Protein AF-A0A953UBW6-F1 (afdb_monomer_lite)

Foldseek 3Di:
DDDPVVPPPPPPVVVVVVLVCVLVVVLVVLVVVLVVLVVVLVVLVVVLVLLVVLLVLLVLLLVLLVLLLVLLVVCLVPVDCVSVVVNVVSLVSNVVSLVVNCVSCVVPVVSNVLSVVVVVLSVVVVVLSVVLNVCVVVVNDDPVRVVVSNVVNVVSSVVVVVSSVVSSVVSVVVSVVSVVSSVVSVVVSVVSVVVSVVSVVVSVVVVVVCVVVVVVVVVVVVVVLVVCVVVPPDRPPPCPDPPPDDDDDDDDDDDDDDDDDDDDDDDDDDDDDDDDDDDDDDDDDDDDDDDDDDDDDDDDD

Secondary structure (DSSP, 8-state):
--SGGGGTTS-HHHHHHHHHHHHHHHHHHHHHHHHHHHHHHHHHHHHHHHHHHHHHHHHHHHHHHHHHHHHHHHHHHH--HHHHHHHHHHHHHHHHHHHHHHHHGGG-HHHHHHHHHHHHHHHHHHHHHHHHHHHHHTT---HHHHHHHHHHHHHHHHHHHHHHHHHHHHHHHHHHHHHHHHHHHHHHHHHHHHHHHHHHHHHHHHHHHHHHHHHHHHHHHHHHHHTTGGGT-----------------------------------------------------PPP-------------

Structure (mmCIF, N/CA/C/O backbone):
data_AF-A0A953UBW6-F1
#
_entry.id   AF-A0A953UBW6-F1
#
loop_
_atom_site.group_PDB
_atom_site.id
_atom_site.type_symbol
_atom_site.label_atom_id
_atom_site.label_alt_id
_atom_site.label_comp_id
_atom_site.label_asym_id
_atom_site.label_entity_id
_atom_site.label_seq_id
_atom_site.pdbx_PDB_ins_code
_atom_site.Cartn_x
_atom_site.Cartn_y
_atom_site.Cartn_z
_atom_site.occupancy
_atom_site.B_iso_or_equiv
_atom_site.auth_seq_id
_atom_site.auth_comp_id
_atom_site.auth_asym_id
_atom_site.auth_atom_id
_atom_site.pdbx_PDB_model_num
ATOM 1 N N . MET A 1 1 ? 43.686 9.815 -45.181 1.00 37.53 1 MET A N 1
ATOM 2 C CA . MET A 1 1 ? 42.462 9.233 -45.775 1.00 37.53 1 MET A CA 1
ATOM 3 C C . MET A 1 1 ? 42.828 7.967 -46.551 1.00 37.53 1 MET A C 1
ATOM 5 O O . MET A 1 1 ? 42.861 7.983 -47.767 1.00 37.53 1 MET A O 1
ATOM 9 N N . MET A 1 2 ? 43.166 6.882 -45.853 1.00 35.69 2 MET A N 1
ATOM 10 C CA . MET A 1 2 ? 43.494 5.568 -46.436 1.00 35.69 2 MET A CA 1
ATOM 11 C C . MET A 1 2 ? 42.932 4.508 -45.478 1.00 35.69 2 MET A C 1
ATOM 13 O O . MET A 1 2 ? 42.952 4.780 -44.279 1.00 35.69 2 MET A O 1
ATOM 17 N N . GLN A 1 3 ? 42.416 3.384 -46.008 1.00 43.16 3 GLN A N 1
ATOM 18 C CA . GLN A 1 3 ? 41.842 2.165 -45.361 1.00 43.16 3 GLN A CA 1
ATOM 19 C C . GLN A 1 3 ? 40.514 1.721 -46.024 1.00 43.16 3 GLN A C 1
ATOM 21 O O . GLN A 1 3 ? 40.186 0.538 -45.992 1.00 43.16 3 GLN A O 1
ATOM 26 N N . LEU A 1 4 ? 39.764 2.632 -46.660 1.00 48.56 4 LEU A N 1
ATOM 27 C CA . LEU A 1 4 ? 38.452 2.331 -47.269 1.00 48.56 4 LEU A CA 1
ATOM 28 C C . LEU A 1 4 ? 38.521 1.415 -48.507 1.00 48.56 4 LEU A C 1
ATOM 30 O O . LEU A 1 4 ? 37.610 0.624 -48.729 1.00 48.56 4 LEU A O 1
ATOM 34 N N . GLU A 1 5 ? 39.599 1.472 -49.291 1.00 51.25 5 GLU A N 1
ATOM 35 C CA . GLU A 1 5 ? 39.697 0.769 -50.584 1.00 51.25 5 GLU A CA 1
ATOM 36 C C . GLU A 1 5 ? 39.694 -0.766 -50.471 1.00 51.25 5 GLU A C 1
ATOM 38 O O . GLU A 1 5 ? 39.246 -1.448 -51.389 1.00 51.25 5 GLU A O 1
ATOM 43 N N . LYS A 1 6 ? 40.123 -1.330 -49.331 1.00 49.78 6 LYS A N 1
ATOM 44 C CA . LYS A 1 6 ? 40.206 -2.791 -49.125 1.00 49.78 6 LYS A CA 1
ATOM 45 C C . LYS A 1 6 ? 38.856 -3.508 -48.971 1.00 49.78 6 LYS A C 1
ATOM 47 O O . LYS A 1 6 ? 38.844 -4.723 -48.794 1.00 49.78 6 LYS A O 1
ATOM 52 N N . TRP A 1 7 ? 37.734 -2.793 -49.037 1.00 45.75 7 TRP A N 1
ATOM 53 C CA . TRP A 1 7 ? 36.391 -3.372 -48.905 1.00 45.75 7 TRP A CA 1
ATOM 54 C C . TRP A 1 7 ? 35.738 -3.767 -50.244 1.00 45.75 7 TRP A C 1
ATOM 56 O O . TRP A 1 7 ? 34.759 -4.508 -50.240 1.00 45.75 7 TRP A O 1
ATOM 66 N N . CYS A 1 8 ? 36.285 -3.332 -51.387 1.00 50.47 8 CYS A N 1
ATOM 67 C CA . CYS A 1 8 ? 35.632 -3.445 -52.702 1.00 50.47 8 CYS A CA 1
ATOM 68 C C . CYS A 1 8 ? 35.537 -4.859 -53.318 1.00 50.47 8 CYS A C 1
ATOM 70 O O . CYS A 1 8 ? 34.763 -5.029 -54.260 1.00 50.47 8 CYS A O 1
ATOM 72 N N . ASP A 1 9 ? 36.286 -5.848 -52.817 1.00 53.38 9 ASP A N 1
ATOM 73 C CA . ASP A 1 9 ? 36.385 -7.194 -53.421 1.00 53.38 9 ASP A CA 1
ATOM 74 C C . ASP A 1 9 ? 35.551 -8.280 -52.708 1.00 53.38 9 ASP A C 1
ATOM 76 O O . ASP A 1 9 ? 35.625 -9.465 -53.049 1.00 53.38 9 ASP A O 1
ATOM 80 N N . LEU A 1 10 ? 34.729 -7.916 -51.715 1.00 50.50 10 LEU A N 1
ATOM 81 C CA . LEU A 1 10 ? 33.796 -8.868 -51.103 1.00 50.50 10 LEU A CA 1
ATOM 82 C C . LEU A 1 10 ? 32.628 -9.186 -52.063 1.00 50.50 10 LEU A C 1
ATOM 84 O O . LEU A 1 10 ? 32.068 -8.285 -52.687 1.00 50.50 10 LEU A O 1
ATOM 88 N N . PRO A 1 11 ? 32.194 -10.456 -52.186 1.00 58.50 11 PRO A N 1
ATOM 89 C CA . PRO A 1 11 ? 31.109 -10.808 -53.097 1.00 58.50 11 PRO A CA 1
ATOM 90 C C . PRO A 1 11 ? 29.790 -10.163 -52.647 1.00 58.50 11 PRO A C 1
ATOM 92 O O . PRO A 1 11 ? 29.398 -10.328 -51.497 1.00 58.50 11 PRO A O 1
ATOM 95 N N . LEU A 1 12 ? 29.061 -9.524 -53.573 1.00 56.28 12 LEU A N 1
ATOM 96 C CA . LEU A 1 12 ? 27.852 -8.689 -53.366 1.00 56.28 12 LEU A CA 1
ATOM 97 C C . LEU A 1 12 ? 26.812 -9.157 -52.322 1.00 56.28 12 LEU A C 1
ATOM 99 O O . LEU A 1 12 ? 26.059 -8.340 -51.798 1.00 56.28 12 LEU A O 1
ATOM 103 N N . ARG A 1 13 ? 26.701 -10.463 -52.046 1.00 57.34 13 ARG A N 1
ATOM 104 C CA . ARG A 1 13 ? 25.799 -10.994 -51.005 1.00 57.34 13 ARG A CA 1
ATOM 105 C C . ARG A 1 13 ? 26.360 -10.812 -49.589 1.00 57.34 13 ARG A C 1
ATOM 107 O O . ARG A 1 13 ? 25.586 -10.584 -48.667 1.00 57.34 13 ARG A O 1
ATOM 114 N N . ALA A 1 14 ? 27.679 -10.894 -49.422 1.00 61.34 14 ALA A N 1
ATOM 115 C CA . ALA A 1 14 ? 28.366 -10.705 -48.149 1.00 61.34 14 ALA A CA 1
ATOM 116 C C . ALA A 1 14 ? 28.322 -9.242 -47.681 1.00 61.34 14 ALA A C 1
ATOM 118 O O . ALA A 1 14 ? 28.061 -9.022 -46.505 1.00 61.34 14 ALA A O 1
ATOM 119 N N . GLU A 1 15 ? 28.475 -8.259 -48.581 1.00 63.47 15 GLU A N 1
ATOM 120 C CA . GLU A 1 15 ? 28.251 -6.837 -48.257 1.00 63.47 15 GLU A CA 1
ATOM 121 C C . GLU A 1 15 ? 26.847 -6.610 -47.682 1.00 63.47 15 GLU A C 1
ATOM 123 O O . GLU A 1 15 ? 26.702 -6.131 -46.561 1.00 63.47 15 GLU A O 1
ATOM 128 N N . GLY A 1 16 ? 25.802 -7.004 -48.422 1.00 65.44 16 GLY A N 1
ATOM 129 C CA . GLY A 1 16 ? 24.415 -6.799 -47.993 1.00 65.44 16 GLY A CA 1
ATOM 130 C C . GLY A 1 16 ? 24.093 -7.470 -46.653 1.00 65.44 16 GLY A C 1
ATOM 131 O O . GLY A 1 16 ? 23.414 -6.877 -45.818 1.00 65.44 16 GLY A O 1
ATOM 132 N N . ILE A 1 17 ? 24.626 -8.674 -46.413 1.00 70.38 17 ILE A N 1
ATOM 133 C CA . ILE A 1 17 ? 24.484 -9.378 -45.129 1.00 70.38 17 ILE A CA 1
ATOM 134 C C . ILE A 1 17 ? 25.279 -8.678 -44.015 1.00 70.38 17 ILE A C 1
ATOM 136 O O . ILE A 1 17 ? 24.767 -8.562 -42.904 1.00 70.38 17 ILE A O 1
ATOM 140 N N . ALA A 1 18 ? 26.485 -8.172 -44.288 1.00 69.81 18 ALA A N 1
ATOM 141 C CA . ALA A 1 18 ? 27.284 -7.440 -43.307 1.00 69.81 18 ALA A CA 1
ATOM 142 C C . ALA A 1 18 ? 26.595 -6.135 -42.878 1.00 69.81 18 ALA A C 1
ATOM 144 O O . ALA A 1 18 ? 26.458 -5.890 -41.682 1.00 69.81 18 ALA A O 1
ATOM 145 N N . PHE A 1 19 ? 26.081 -5.339 -43.821 1.00 69.25 19 PHE A N 1
ATOM 146 C CA . PHE A 1 19 ? 25.332 -4.120 -43.497 1.00 69.25 19 PHE A CA 1
ATOM 147 C C . PHE A 1 19 ? 24.014 -4.422 -42.767 1.00 69.25 19 PHE A C 1
ATOM 149 O O . PHE A 1 19 ? 23.700 -3.755 -41.781 1.00 69.25 19 PHE A O 1
ATOM 156 N N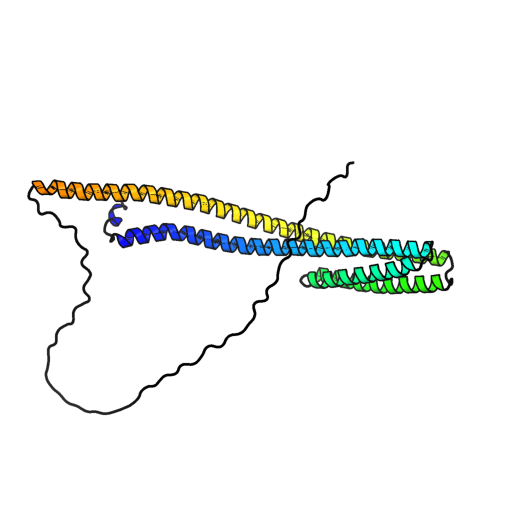 . ALA A 1 20 ? 23.284 -5.469 -43.172 1.00 69.62 20 ALA A N 1
ATOM 157 C CA . ALA A 1 20 ? 22.090 -5.917 -42.454 1.00 69.62 20 ALA A CA 1
ATOM 158 C C . ALA A 1 20 ? 22.411 -6.358 -41.014 1.00 69.62 20 ALA A C 1
ATOM 160 O O . ALA A 1 20 ? 21.682 -5.999 -40.092 1.00 69.62 20 ALA A O 1
ATOM 161 N N . ALA A 1 21 ? 23.521 -7.071 -40.791 1.00 73.19 21 ALA A N 1
ATOM 162 C CA . ALA A 1 21 ? 23.975 -7.455 -39.455 1.00 73.19 21 ALA A CA 1
ATOM 163 C C . ALA A 1 21 ? 24.395 -6.237 -38.612 1.00 73.19 21 ALA A C 1
ATOM 165 O O . ALA A 1 21 ? 23.999 -6.136 -37.453 1.00 73.19 21 ALA A O 1
ATOM 166 N N . ILE A 1 22 ? 25.131 -5.282 -39.194 1.00 76.56 22 ILE A N 1
ATOM 167 C CA . ILE A 1 22 ? 25.551 -4.036 -38.528 1.00 76.56 22 ILE A CA 1
ATOM 168 C C . ILE A 1 22 ? 24.342 -3.183 -38.111 1.00 76.56 22 ILE A C 1
ATOM 170 O O . ILE A 1 22 ? 24.380 -2.574 -37.046 1.00 76.56 22 ILE A O 1
ATOM 174 N N . ALA A 1 23 ? 23.258 -3.168 -38.893 1.00 72.81 23 ALA A N 1
ATOM 175 C CA . ALA A 1 23 ? 22.013 -2.487 -38.525 1.00 72.81 23 ALA A CA 1
ATOM 176 C C . ALA A 1 23 ? 21.166 -3.284 -37.509 1.00 72.81 23 ALA A C 1
ATOM 178 O O . ALA A 1 23 ? 20.586 -2.704 -36.589 1.00 72.81 23 ALA A O 1
ATOM 179 N N . ALA A 1 24 ? 21.103 -4.613 -37.640 1.00 76.12 24 ALA A N 1
ATOM 180 C CA . ALA A 1 24 ? 20.284 -5.472 -36.783 1.00 76.12 24 ALA A CA 1
ATOM 181 C C . ALA A 1 24 ? 20.867 -5.670 -35.372 1.00 76.12 24 ALA A C 1
ATOM 183 O O . ALA A 1 24 ? 20.106 -5.749 -34.410 1.00 76.12 24 ALA A O 1
ATOM 184 N N . LEU A 1 25 ? 22.196 -5.726 -35.223 1.00 78.94 25 LEU A N 1
ATOM 185 C CA . LEU A 1 25 ? 22.872 -5.910 -33.931 1.00 78.94 25 LEU A CA 1
ATOM 186 C C . LEU A 1 25 ? 22.515 -4.838 -32.878 1.00 78.94 25 LEU A C 1
ATOM 188 O O . LEU A 1 25 ? 22.049 -5.227 -31.804 1.00 78.94 25 LEU A O 1
ATOM 192 N N . PRO A 1 26 ? 22.671 -3.519 -33.125 1.00 77.00 26 PRO A N 1
ATOM 193 C CA . PRO A 1 26 ? 22.316 -2.496 -32.141 1.00 77.00 26 PRO A CA 1
ATOM 194 C C . PRO A 1 26 ? 20.810 -2.469 -31.863 1.00 77.00 26 PRO A C 1
ATOM 196 O O . PRO A 1 26 ? 20.414 -2.318 -30.709 1.00 77.00 26 PRO A O 1
ATOM 199 N N . LEU A 1 27 ? 19.967 -2.694 -32.879 1.00 79.06 27 LEU A N 1
ATOM 200 C CA . LEU A 1 27 ? 18.516 -2.765 -32.703 1.00 79.06 27 LEU A CA 1
ATOM 201 C C . LEU A 1 27 ? 18.121 -3.945 -31.798 1.00 79.06 27 LEU A C 1
ATOM 203 O O . LEU A 1 27 ? 17.373 -3.764 -30.840 1.00 79.06 27 LEU A O 1
ATOM 207 N N . SER A 1 28 ? 18.689 -5.131 -32.034 1.00 81.31 28 SER A N 1
ATOM 208 C CA . SER A 1 28 ? 18.487 -6.317 -31.193 1.00 81.31 28 SER A CA 1
ATOM 209 C C . SER A 1 28 ? 18.996 -6.107 -29.764 1.00 81.31 28 SER A C 1
ATOM 211 O O . SER A 1 28 ? 18.356 -6.562 -28.815 1.00 81.31 28 SER A O 1
ATOM 213 N N . LEU A 1 29 ? 20.123 -5.405 -29.591 1.00 83.38 29 LEU A N 1
ATOM 214 C CA . LEU A 1 29 ? 20.674 -5.076 -28.276 1.00 83.38 29 LEU A CA 1
ATOM 215 C C . LEU A 1 29 ? 19.743 -4.125 -27.504 1.00 83.38 29 LEU A C 1
ATOM 217 O O . LEU A 1 29 ? 19.456 -4.365 -26.330 1.00 83.38 29 LEU A O 1
ATOM 221 N N . LEU A 1 30 ? 19.217 -3.087 -28.167 1.00 81.31 30 LEU A N 1
ATOM 222 C CA . LEU A 1 30 ? 18.250 -2.157 -27.577 1.00 81.31 30 LEU A CA 1
ATOM 223 C C . LEU A 1 30 ? 16.915 -2.839 -27.253 1.00 81.31 30 LEU A C 1
ATOM 225 O O . LEU A 1 30 ? 16.367 -2.596 -26.180 1.00 81.31 30 LEU A O 1
ATOM 229 N N . CYS A 1 31 ? 16.410 -3.727 -28.116 1.00 80.19 31 CYS A N 1
ATOM 230 C CA . CYS A 1 31 ? 15.212 -4.519 -27.827 1.00 80.19 31 CYS A CA 1
ATOM 231 C C . CYS A 1 31 ? 15.411 -5.434 -26.606 1.00 80.19 31 CYS A C 1
ATOM 233 O O . CYS A 1 31 ? 14.549 -5.469 -25.727 1.00 80.19 31 CYS A O 1
ATOM 235 N N . GLY A 1 32 ? 16.557 -6.118 -26.501 1.00 82.00 32 GLY A N 1
ATOM 236 C CA . GLY A 1 32 ? 16.893 -6.951 -25.340 1.00 82.00 32 GLY A CA 1
ATOM 237 C C . GLY A 1 32 ? 17.004 -6.146 -24.040 1.00 82.00 32 GLY A C 1
ATOM 238 O O . GLY A 1 32 ? 16.406 -6.514 -23.026 1.00 82.00 32 GLY A O 1
ATOM 239 N N . ALA A 1 33 ? 17.700 -5.005 -24.077 1.00 80.50 33 ALA A N 1
ATOM 240 C CA . ALA A 1 33 ? 17.813 -4.096 -22.938 1.00 80.50 33 ALA A CA 1
ATOM 241 C C . ALA A 1 33 ? 16.448 -3.513 -22.524 1.00 80.50 33 ALA A C 1
ATOM 243 O O . ALA A 1 33 ? 16.104 -3.519 -21.341 1.00 80.50 33 ALA A O 1
ATOM 244 N N . GLY A 1 34 ? 15.638 -3.073 -23.492 1.00 79.00 34 GLY A N 1
ATOM 245 C CA . GLY A 1 34 ? 14.287 -2.560 -23.265 1.00 79.00 34 GLY A CA 1
ATOM 246 C C . GLY A 1 34 ? 13.360 -3.601 -22.635 1.00 79.00 34 GLY A C 1
ATOM 247 O O . GLY A 1 34 ? 12.665 -3.289 -21.671 1.00 79.00 34 GLY A O 1
ATOM 248 N N . TYR A 1 35 ? 13.405 -4.855 -23.097 1.00 82.81 35 TYR A N 1
ATOM 249 C CA . TYR A 1 35 ? 12.646 -5.966 -22.512 1.00 82.81 35 TYR A CA 1
ATOM 250 C C . TYR A 1 35 ? 13.077 -6.276 -21.066 1.00 82.81 35 TYR A C 1
ATOM 252 O O . TYR A 1 35 ? 12.237 -6.437 -20.173 1.00 82.81 35 TYR A O 1
ATOM 260 N N . PHE A 1 36 ? 14.387 -6.288 -20.793 1.00 80.88 36 PHE A N 1
ATOM 261 C CA . PHE A 1 36 ? 14.905 -6.478 -19.436 1.00 80.88 36 PHE A CA 1
ATOM 262 C C . PHE A 1 36 ? 14.501 -5.331 -18.495 1.00 80.88 36 PHE A C 1
ATOM 264 O O . PHE A 1 36 ? 14.109 -5.578 -17.356 1.00 80.88 36 PHE A O 1
ATOM 271 N N . ILE A 1 37 ? 14.518 -4.077 -18.957 1.00 78.31 37 ILE A N 1
ATOM 272 C CA . ILE A 1 37 ? 14.042 -2.939 -18.155 1.00 78.31 37 ILE A CA 1
ATOM 273 C C . ILE A 1 37 ? 12.518 -3.013 -17.961 1.00 78.31 37 ILE A C 1
ATOM 275 O O . ILE A 1 37 ? 12.044 -2.805 -16.846 1.00 78.31 37 ILE A O 1
ATOM 279 N N . ALA A 1 38 ? 11.745 -3.362 -18.994 1.00 77.62 38 ALA A N 1
ATOM 280 C CA . ALA A 1 38 ? 10.287 -3.467 -18.915 1.00 77.62 38 ALA A CA 1
ATOM 281 C C . ALA A 1 38 ? 9.832 -4.507 -17.875 1.00 77.62 38 ALA A C 1
ATOM 283 O O . ALA A 1 38 ? 9.005 -4.191 -17.020 1.00 77.62 38 ALA A O 1
ATOM 284 N N . THR A 1 39 ? 10.429 -5.704 -17.861 1.00 81.50 39 THR A N 1
ATOM 285 C CA . THR A 1 39 ? 10.128 -6.728 -16.837 1.00 81.50 39 THR A CA 1
ATOM 286 C C . THR A 1 39 ? 10.485 -6.256 -15.419 1.00 81.50 39 THR A C 1
ATOM 288 O O . THR A 1 39 ? 9.729 -6.502 -14.474 1.00 81.50 39 THR A O 1
ATOM 291 N N . ARG A 1 40 ? 11.580 -5.497 -15.252 1.00 78.75 40 ARG A N 1
ATOM 292 C CA . ARG A 1 40 ? 11.951 -4.864 -13.970 1.00 78.75 40 ARG A CA 1
ATOM 293 C C . ARG A 1 40 ? 10.963 -3.769 -13.544 1.00 78.75 40 ARG A C 1
ATOM 295 O O . ARG A 1 40 ? 10.676 -3.678 -12.351 1.00 78.75 40 ARG A O 1
ATOM 302 N N . VAL A 1 41 ? 10.419 -2.986 -14.483 1.00 80.12 41 VAL A N 1
ATOM 303 C CA . VAL A 1 41 ? 9.340 -2.008 -14.227 1.00 80.12 41 VAL A CA 1
ATOM 304 C C . VAL A 1 41 ? 8.067 -2.725 -13.775 1.00 80.12 41 VAL A C 1
ATOM 306 O O . VAL A 1 41 ? 7.557 -2.401 -12.708 1.00 80.12 41 VAL A O 1
ATOM 309 N N . SER A 1 42 ? 7.602 -3.754 -14.493 1.00 77.75 42 SER A N 1
ATOM 310 C CA . SER A 1 42 ? 6.399 -4.510 -14.106 1.00 77.75 42 SER A CA 1
ATOM 311 C C . SER A 1 42 ? 6.517 -5.136 -12.709 1.00 77.75 42 SER A C 1
ATOM 313 O O . SER A 1 42 ? 5.568 -5.085 -11.929 1.00 77.75 42 SER A O 1
ATOM 315 N N . ALA A 1 43 ? 7.694 -5.657 -12.347 1.00 80.31 43 ALA A N 1
ATOM 316 C CA . ALA A 1 43 ? 7.958 -6.168 -11.000 1.00 80.31 43 ALA A CA 1
ATOM 317 C C . ALA A 1 43 ? 8.022 -5.063 -9.921 1.00 80.31 43 ALA A C 1
ATOM 319 O O . ALA A 1 43 ? 7.754 -5.327 -8.748 1.00 80.31 43 ALA A O 1
ATOM 320 N N . ALA A 1 44 ? 8.385 -3.827 -10.278 1.00 77.31 44 ALA A N 1
ATOM 321 C CA . ALA A 1 44 ? 8.329 -2.682 -9.368 1.00 77.31 44 ALA A CA 1
ATOM 322 C C . ALA A 1 44 ? 6.885 -2.189 -9.170 1.00 77.31 44 ALA A C 1
ATOM 324 O O . ALA A 1 44 ? 6.458 -2.031 -8.026 1.00 77.31 44 ALA A O 1
ATOM 325 N N . ASP A 1 45 ? 6.118 -2.045 -10.253 1.00 78.44 45 ASP A N 1
ATOM 326 C CA . ASP A 1 45 ? 4.708 -1.642 -10.219 1.00 78.44 45 ASP A CA 1
ATOM 327 C C . ASP A 1 45 ? 3.843 -2.672 -9.462 1.00 78.44 45 ASP A C 1
ATOM 329 O O . ASP A 1 45 ? 2.974 -2.294 -8.678 1.00 78.44 45 ASP A O 1
ATOM 333 N N . ALA A 1 46 ? 4.132 -3.975 -9.588 1.00 83.25 46 ALA A N 1
ATOM 334 C CA . ALA A 1 46 ? 3.485 -5.022 -8.791 1.00 83.25 46 ALA A CA 1
ATOM 335 C C . ALA A 1 46 ? 3.697 -4.834 -7.273 1.00 83.25 46 ALA A C 1
ATOM 337 O O . ALA A 1 46 ? 2.740 -4.911 -6.503 1.00 83.25 46 ALA A O 1
ATOM 338 N N . ARG A 1 47 ? 4.924 -4.510 -6.836 1.00 78.69 47 ARG A N 1
ATOM 339 C CA . ARG A 1 47 ? 5.233 -4.228 -5.418 1.00 78.69 47 ARG A CA 1
ATOM 340 C C . ARG A 1 47 ? 4.618 -2.920 -4.914 1.00 78.69 47 ARG A C 1
ATOM 342 O O . ARG A 1 47 ? 4.288 -2.825 -3.736 1.00 78.69 47 ARG A O 1
ATOM 349 N N . VAL A 1 48 ? 4.446 -1.926 -5.786 1.00 82.31 48 VAL A N 1
ATOM 350 C CA . VAL A 1 48 ? 3.708 -0.688 -5.477 1.00 82.31 48 VAL A CA 1
ATOM 351 C C . VAL A 1 48 ? 2.215 -0.982 -5.291 1.00 82.31 48 VAL A C 1
ATOM 353 O O . VAL A 1 48 ? 1.627 -0.545 -4.305 1.00 82.31 48 VAL A O 1
ATOM 356 N N . ASN A 1 49 ? 1.613 -1.781 -6.175 1.00 84.38 49 ASN A N 1
ATOM 357 C CA . ASN A 1 49 ? 0.218 -2.210 -6.044 1.00 84.38 49 ASN A CA 1
ATOM 358 C C . ASN A 1 49 ? -0.013 -3.041 -4.772 1.00 84.38 49 ASN A C 1
ATOM 360 O O . ASN A 1 49 ? -1.030 -2.853 -4.109 1.00 84.38 49 ASN A O 1
ATOM 364 N N . HIS A 1 50 ? 0.942 -3.896 -4.390 1.00 85.62 50 HIS A N 1
ATOM 365 C CA . HIS A 1 50 ? 0.890 -4.631 -3.125 1.00 85.62 50 HIS A CA 1
ATOM 366 C C . HIS A 1 50 ? 0.873 -3.691 -1.906 1.00 85.62 50 HIS A C 1
ATOM 368 O O . HIS A 1 50 ? -0.006 -3.812 -1.057 1.00 85.62 50 HIS A O 1
ATOM 374 N N . SER A 1 51 ? 1.762 -2.687 -1.856 1.00 84.62 51 SER A N 1
ATOM 375 C CA . SER A 1 51 ? 1.737 -1.652 -0.805 1.00 84.62 51 SER A CA 1
ATOM 376 C C . SER A 1 51 ? 0.387 -0.935 -0.704 1.00 84.62 51 SER A C 1
ATOM 378 O O . SER A 1 51 ? -0.091 -0.676 0.398 1.00 84.62 51 SER A O 1
ATOM 380 N N . PHE A 1 52 ? -0.253 -0.624 -1.837 1.00 85.69 52 PHE A N 1
ATOM 381 C CA . PHE A 1 52 ? -1.585 -0.011 -1.836 1.00 85.69 52 PHE A CA 1
ATOM 382 C C . PHE A 1 52 ? -2.683 -0.957 -1.329 1.00 85.69 52 PHE A C 1
ATOM 384 O O . PHE A 1 52 ? -3.594 -0.493 -0.648 1.00 85.69 52 PHE A O 1
ATOM 391 N N . GLN A 1 53 ? -2.598 -2.264 -1.602 1.00 86.56 53 GLN A N 1
ATOM 392 C CA . GLN A 1 53 ? -3.533 -3.255 -1.053 1.00 86.56 53 GLN A CA 1
ATOM 393 C C . GLN A 1 53 ? -3.374 -3.401 0.466 1.00 86.56 53 GLN A C 1
ATOM 395 O O . GLN A 1 53 ? -4.375 -3.366 1.179 1.00 86.56 53 GLN A O 1
ATOM 400 N N . VAL A 1 54 ? -2.134 -3.472 0.970 1.00 86.38 54 VAL A N 1
ATOM 401 C CA . VAL A 1 54 ? -1.849 -3.473 2.416 1.00 86.38 54 VAL A CA 1
ATOM 402 C C . VAL A 1 54 ? -2.428 -2.216 3.069 1.00 86.38 54 VAL A C 1
ATOM 404 O O . VAL A 1 54 ? -3.259 -2.331 3.965 1.00 86.38 54 VAL A O 1
ATOM 407 N N . LEU A 1 55 ? -2.087 -1.019 2.575 1.00 86.06 55 LEU A N 1
ATOM 408 C CA . LEU A 1 55 ? -2.614 0.243 3.113 1.00 86.06 55 LEU A CA 1
ATOM 409 C C . LEU A 1 55 ? -4.153 0.304 3.086 1.00 86.06 55 LEU A C 1
ATOM 411 O O . LEU A 1 55 ? -4.754 0.780 4.047 1.00 86.06 55 LEU A O 1
ATOM 415 N N . GLN A 1 56 ? -4.800 -0.222 2.038 1.00 89.19 56 GLN A N 1
ATOM 416 C CA . GLN A 1 56 ? -6.262 -0.274 1.963 1.00 89.19 56 GLN A CA 1
ATOM 417 C C . GLN A 1 56 ? -6.874 -1.188 3.037 1.00 89.19 56 GLN A C 1
ATOM 419 O O . GLN A 1 56 ? -7.871 -0.810 3.651 1.00 89.19 56 GLN A O 1
ATOM 424 N N . GLU A 1 57 ? -6.324 -2.382 3.272 1.00 87.94 57 GLU A N 1
ATOM 425 C CA . GLU A 1 57 ? -6.840 -3.274 4.321 1.00 87.94 57 GLU A CA 1
ATOM 426 C C . GLU A 1 57 ? -6.519 -2.734 5.733 1.00 87.94 57 GLU A C 1
ATOM 428 O O . GLU A 1 57 ? -7.339 -2.898 6.636 1.00 87.94 57 GLU A O 1
ATOM 433 N N . VAL A 1 58 ? -5.405 -2.009 5.933 1.00 86.62 58 VAL A N 1
ATOM 434 C CA . VAL A 1 58 ? -5.114 -1.313 7.209 1.00 86.62 58 VAL A CA 1
ATOM 435 C C . VAL A 1 58 ? -6.133 -0.200 7.479 1.00 86.62 58 VAL A C 1
ATOM 437 O O . VAL A 1 58 ? -6.669 -0.121 8.582 1.00 86.62 58 VAL A O 1
ATOM 440 N N . GLN A 1 59 ? -6.494 0.600 6.471 1.00 88.19 59 GLN A N 1
ATOM 441 C CA . GLN A 1 59 ? -7.545 1.621 6.607 1.00 88.19 59 GLN A CA 1
ATOM 442 C C . GLN A 1 59 ? -8.940 1.005 6.876 1.00 88.19 59 GLN A C 1
ATOM 444 O O . GLN A 1 59 ? -9.803 1.634 7.494 1.00 88.19 59 GLN A O 1
ATOM 449 N N . ARG A 1 60 ? -9.173 -0.254 6.469 1.00 87.81 60 ARG A N 1
ATOM 450 C CA . ARG A 1 60 ? -10.380 -1.018 6.847 1.00 87.81 60 ARG A CA 1
ATOM 451 C C . ARG A 1 60 ? -10.357 -1.535 8.288 1.00 87.81 60 ARG A C 1
ATOM 453 O O . ARG A 1 60 ? -11.434 -1.721 8.849 1.00 87.81 60 ARG A O 1
ATOM 460 N N . LEU A 1 61 ? -9.187 -1.763 8.894 1.00 87.38 61 LEU A N 1
ATOM 461 C CA . LEU A 1 61 ? -9.104 -2.024 10.338 1.00 87.38 61 LEU A CA 1
ATOM 462 C C . LEU A 1 61 ? -9.486 -0.770 11.126 1.00 87.38 61 LEU A C 1
ATOM 464 O O . LEU A 1 61 ? -10.368 -0.843 11.972 1.00 87.38 61 LEU A O 1
ATOM 468 N N . GLU A 1 62 ? -8.879 0.369 10.787 1.00 89.00 62 GLU A N 1
ATOM 469 C CA . GLU A 1 62 ? -9.101 1.677 11.423 1.00 89.00 62 GLU A CA 1
ATOM 470 C C . GLU A 1 62 ? -10.589 2.070 11.426 1.00 89.00 62 GLU A C 1
ATOM 472 O O . GLU A 1 62 ? -11.196 2.312 12.471 1.00 89.00 62 GLU A O 1
ATOM 477 N N . THR A 1 63 ? -11.214 2.042 10.246 1.00 89.31 63 THR A N 1
ATOM 478 C CA . THR A 1 63 ? -12.641 2.361 10.090 1.00 89.31 63 THR A CA 1
ATOM 479 C C . THR A 1 63 ? -13.551 1.334 10.764 1.00 89.31 63 THR A C 1
ATOM 481 O O . THR A 1 63 ? -14.540 1.720 11.385 1.00 89.31 63 THR A O 1
ATOM 484 N N . GLY A 1 64 ? -13.213 0.040 10.713 1.00 86.50 64 GLY A N 1
ATOM 485 C CA . GLY A 1 64 ? -13.953 -1.008 11.422 1.00 86.50 64 GLY A CA 1
ATOM 486 C C . GLY A 1 64 ? -13.888 -0.866 12.947 1.00 86.50 64 GLY A C 1
ATOM 487 O O . GLY A 1 64 ? -14.876 -1.121 13.632 1.00 86.50 64 GLY A O 1
ATOM 488 N N . GLU A 1 65 ? -12.754 -0.414 13.481 1.00 87.94 65 GLU A N 1
ATOM 489 C CA . GLU A 1 65 ? -12.552 -0.208 14.914 1.00 87.94 65 GLU A CA 1
ATOM 490 C C . GLU A 1 65 ? -13.284 1.033 15.441 1.00 87.94 65 GLU A C 1
ATOM 492 O O . GLU A 1 65 ? -13.971 0.956 16.463 1.00 87.94 65 GLU A O 1
ATOM 497 N N . SER A 1 66 ? -13.193 2.154 14.717 1.00 88.88 66 SER A N 1
ATOM 498 C CA . SER A 1 66 ? -13.955 3.375 15.009 1.00 88.88 66 SER A CA 1
ATOM 499 C C . SER A 1 66 ? -15.463 3.088 15.027 1.00 88.88 66 SER A C 1
ATOM 501 O O . SER A 1 66 ? -16.167 3.454 15.971 1.00 88.88 66 SER A O 1
ATOM 503 N N . HIS A 1 67 ? -15.947 2.327 14.041 1.00 88.81 67 HIS A N 1
ATOM 504 C CA . HIS A 1 67 ? -17.344 1.908 13.955 1.00 88.81 67 HIS A CA 1
ATO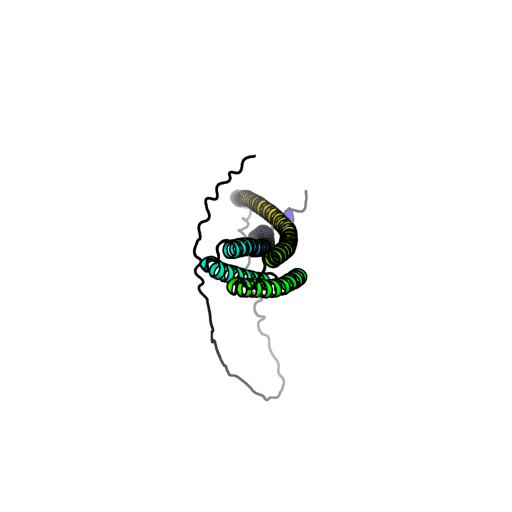M 505 C C . HIS A 1 67 ? -17.756 0.988 15.121 1.00 88.81 67 HIS A C 1
ATOM 507 O O . HIS A 1 67 ? -18.839 1.161 15.677 1.00 88.81 67 HIS A O 1
ATOM 513 N N . ALA A 1 68 ? -16.888 0.062 15.549 1.00 88.56 68 ALA A N 1
ATOM 514 C CA . ALA A 1 68 ? -17.130 -0.784 16.721 1.00 88.56 68 ALA A CA 1
ATOM 515 C C . ALA A 1 68 ? -17.227 0.030 18.028 1.00 88.56 68 ALA A C 1
ATOM 517 O O . ALA A 1 68 ? -18.134 -0.199 18.828 1.00 88.56 68 ALA A O 1
ATOM 518 N N . SER A 1 69 ? -16.350 1.020 18.235 1.00 88.12 69 SER A N 1
ATOM 519 C CA . SER A 1 69 ? -16.427 1.927 19.394 1.00 88.12 69 SER A CA 1
ATOM 520 C C . SER A 1 69 ? -17.744 2.719 19.405 1.00 88.12 69 SER A C 1
ATOM 522 O O . SER A 1 69 ? -18.462 2.713 20.407 1.00 88.12 69 SER A O 1
ATOM 524 N N . ALA A 1 70 ? -18.133 3.303 18.265 1.00 90.62 70 ALA A N 1
ATOM 525 C CA . ALA A 1 70 ? -19.400 4.023 18.133 1.00 90.62 70 ALA A CA 1
ATOM 526 C C . ALA A 1 70 ? -20.626 3.131 18.424 1.00 90.62 70 ALA A C 1
ATOM 528 O O . ALA A 1 70 ? -21.557 3.559 19.107 1.00 90.62 70 ALA A O 1
ATOM 529 N N . GLN A 1 71 ? -20.617 1.876 17.961 1.00 91.56 71 GLN A N 1
ATOM 530 C CA . GLN A 1 71 ? -21.684 0.904 18.227 1.00 91.56 71 GLN A CA 1
ATOM 531 C C . GLN A 1 71 ? -21.750 0.479 19.699 1.00 91.56 71 GLN A C 1
ATOM 533 O O . GLN A 1 71 ? -22.848 0.343 20.237 1.00 91.56 71 GLN A O 1
ATOM 538 N N . LEU A 1 72 ? -20.604 0.307 20.367 1.00 90.00 72 LEU A N 1
ATOM 539 C CA . LEU A 1 72 ? -20.555 0.025 21.803 1.00 90.00 72 LEU A CA 1
ATOM 540 C C . LEU A 1 72 ? -21.160 1.181 22.611 1.00 90.00 72 LEU A C 1
ATOM 542 O O . LEU A 1 72 ? -22.006 0.948 23.472 1.00 90.00 72 LEU A O 1
ATOM 546 N N . HIS A 1 73 ? -20.794 2.426 22.296 1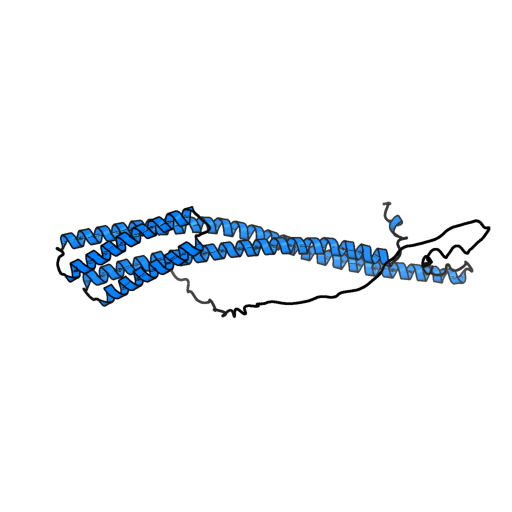.00 90.44 73 HIS A N 1
ATOM 547 C CA . HIS A 1 73 ? -21.369 3.601 22.957 1.00 90.44 73 HIS A CA 1
ATOM 548 C C . HIS A 1 73 ? -22.875 3.730 22.675 1.00 90.44 73 HIS A C 1
ATOM 550 O O . HIS A 1 73 ? -23.651 3.958 23.602 1.00 90.44 73 HIS A O 1
ATOM 556 N N . ALA A 1 74 ? -23.322 3.494 21.437 1.00 91.56 74 ALA A N 1
ATOM 557 C CA . ALA A 1 74 ? -24.745 3.490 21.092 1.00 91.56 74 ALA A CA 1
ATOM 558 C C . ALA A 1 74 ? -25.537 2.398 21.839 1.00 91.56 74 ALA A C 1
ATOM 560 O O . ALA A 1 74 ? -26.629 2.672 22.339 1.00 91.56 74 ALA A O 1
ATOM 561 N N . PHE A 1 75 ? -24.986 1.187 21.986 1.00 91.56 75 PHE A N 1
ATOM 562 C CA . PHE A 1 75 ? -25.595 0.122 22.790 1.00 91.56 75 PHE A CA 1
ATOM 563 C C . PHE A 1 75 ? -25.706 0.512 24.272 1.00 91.56 75 PHE A C 1
ATOM 565 O O . PHE A 1 75 ? -26.774 0.368 24.863 1.00 91.56 75 PHE A O 1
ATOM 572 N N . LEU A 1 76 ? -24.636 1.049 24.864 1.00 88.81 76 LEU A N 1
ATOM 573 C CA . LEU A 1 76 ? -24.614 1.429 26.281 1.00 88.81 76 LEU A CA 1
ATOM 574 C C . LEU A 1 76 ? -25.518 2.636 26.594 1.00 88.81 76 LEU A C 1
ATOM 576 O O . LEU A 1 76 ? -26.064 2.712 27.691 1.00 88.81 76 LEU A O 1
ATOM 580 N N . LEU A 1 77 ? -25.732 3.545 25.637 1.00 90.56 77 LEU A N 1
ATOM 581 C CA . LEU A 1 77 ? -26.648 4.683 25.789 1.00 90.56 77 LEU A CA 1
ATOM 582 C C . LEU A 1 77 ? -28.124 4.319 25.559 1.00 90.56 77 LEU A C 1
ATOM 584 O O . LEU A 1 77 ? -28.996 4.882 26.215 1.00 90.56 77 LEU A O 1
ATOM 588 N N . THR A 1 78 ? -28.425 3.411 24.623 1.00 90.69 78 THR A N 1
ATOM 589 C CA . THR A 1 78 ? -29.813 3.148 24.177 1.00 90.69 78 THR A CA 1
ATOM 590 C C . THR A 1 78 ? -30.396 1.811 24.633 1.00 90.69 78 THR A C 1
ATOM 592 O O . THR A 1 78 ? -31.603 1.613 24.514 1.00 90.69 78 THR A O 1
ATOM 595 N N . ARG A 1 79 ? -29.555 0.871 25.090 1.00 89.06 79 ARG A N 1
ATOM 596 C CA . ARG A 1 79 ? -29.879 -0.550 25.332 1.00 89.06 79 ARG A CA 1
ATOM 597 C C . ARG A 1 79 ? -30.452 -1.315 24.121 1.00 89.06 79 ARG A C 1
ATOM 599 O O . ARG A 1 79 ? -30.883 -2.454 24.280 1.00 89.06 79 ARG A O 1
ATOM 606 N N . GLN A 1 80 ? -30.448 -0.747 22.909 1.00 91.56 80 GLN A N 1
ATOM 607 C CA . GLN A 1 80 ? -31.033 -1.401 21.731 1.00 91.56 80 GLN A CA 1
ATOM 608 C C . GLN A 1 80 ? -30.124 -2.510 21.185 1.00 91.56 80 GLN A C 1
ATOM 610 O O . GLN A 1 80 ? -28.998 -2.256 20.751 1.00 91.56 80 GLN A O 1
ATOM 615 N N . GLU A 1 81 ? -30.646 -3.738 21.135 1.00 91.06 81 GLU A N 1
ATOM 616 C CA . GLU A 1 81 ? -29.910 -4.936 20.703 1.00 91.06 81 GLU A CA 1
ATOM 617 C C . GLU A 1 81 ? -29.375 -4.842 19.261 1.00 91.06 81 GLU A C 1
ATOM 619 O O . GLU A 1 81 ? -28.302 -5.367 18.970 1.00 91.06 81 GLU A O 1
ATOM 624 N N . ASN A 1 82 ? -30.023 -4.051 18.398 1.00 92.56 82 ASN A N 1
ATOM 625 C CA . ASN A 1 82 ? -29.548 -3.731 17.046 1.00 92.56 82 ASN A CA 1
ATOM 626 C C . ASN A 1 82 ? -28.080 -3.252 17.028 1.00 92.56 82 ASN A C 1
ATOM 628 O O . ASN A 1 82 ? -27.318 -3.612 16.127 1.00 92.56 82 ASN A O 1
ATOM 632 N N . PHE A 1 83 ? -27.650 -2.465 18.023 1.00 91.00 83 PHE A N 1
ATOM 633 C CA . PHE A 1 83 ? -26.255 -2.022 18.134 1.00 91.00 83 PHE A CA 1
ATOM 634 C C . PHE A 1 83 ? -25.328 -3.144 18.619 1.00 91.00 83 PHE A C 1
ATOM 636 O O . PHE A 1 83 ? -24.190 -3.223 18.163 1.00 91.00 83 PHE A O 1
ATOM 643 N N . ALA A 1 84 ? -25.814 -4.050 19.472 1.00 89.25 84 ALA A N 1
ATOM 644 C CA . ALA A 1 84 ? -25.070 -5.222 19.930 1.00 89.25 84 ALA A CA 1
ATOM 645 C C . ALA A 1 84 ? -24.831 -6.247 18.807 1.00 89.25 84 ALA A C 1
ATOM 647 O O . ALA A 1 84 ? -23.762 -6.859 18.758 1.00 89.25 84 ALA A O 1
ATOM 648 N N . ASP A 1 85 ? -25.805 -6.458 17.918 1.00 91.62 85 ASP A N 1
ATOM 649 C CA . ASP A 1 85 ? -25.640 -7.279 16.708 1.00 91.62 85 ASP A CA 1
ATOM 650 C C . ASP A 1 85 ? -24.670 -6.606 15.730 1.00 91.62 85 ASP A C 1
ATOM 652 O O . ASP A 1 85 ? -23.712 -7.219 15.252 1.00 91.62 85 ASP A O 1
ATOM 656 N N . SER A 1 86 ? -24.849 -5.304 15.499 1.00 91.00 86 SER A N 1
ATOM 657 C CA . SER A 1 86 ? -23.988 -4.533 14.597 1.00 91.00 86 SER A CA 1
ATOM 658 C C . SER A 1 86 ? -22.529 -4.462 15.087 1.00 91.00 86 SER A C 1
ATOM 660 O O . SER A 1 86 ? -21.612 -4.463 14.262 1.00 91.00 86 SER A O 1
ATOM 662 N N . LEU A 1 87 ? -22.306 -4.470 16.409 1.00 90.06 87 LEU A N 1
ATOM 663 C CA . LEU A 1 87 ? -20.995 -4.579 17.064 1.00 90.06 87 LEU A CA 1
ATOM 664 C C . LEU A 1 87 ? -20.357 -5.967 16.878 1.00 90.06 87 LEU A C 1
ATOM 666 O O . LEU A 1 87 ? -19.174 -6.074 16.558 1.00 90.06 87 LEU A O 1
ATOM 670 N N . ARG A 1 88 ? -21.138 -7.049 17.000 1.00 89.81 88 ARG A N 1
ATOM 671 C CA . ARG A 1 88 ? -20.667 -8.406 16.660 1.00 89.81 88 ARG A CA 1
ATOM 672 C C . ARG A 1 88 ? -20.236 -8.494 15.191 1.00 89.81 88 ARG A C 1
ATOM 674 O O . ARG A 1 88 ? -19.203 -9.095 14.893 1.00 89.81 88 ARG A O 1
ATOM 681 N N . HIS A 1 89 ? -20.966 -7.843 14.284 1.00 91.50 89 HIS A N 1
ATOM 682 C CA . HIS A 1 89 ? -20.595 -7.773 12.869 1.00 91.50 89 HIS A CA 1
ATOM 683 C C . HIS A 1 89 ? -19.320 -6.956 12.601 1.00 91.50 89 HIS A C 1
ATOM 685 O O . HIS A 1 89 ? -18.497 -7.399 11.798 1.00 91.50 89 HIS A O 1
ATOM 691 N N . SER A 1 90 ? -19.106 -5.809 13.258 1.00 88.19 90 SER A N 1
ATOM 692 C CA . SER A 1 90 ? -17.881 -5.010 13.064 1.00 88.19 90 SER A CA 1
ATOM 693 C C . SER A 1 90 ? -16.636 -5.708 13.621 1.00 88.19 90 SER A C 1
ATOM 695 O O . SER A 1 90 ? -15.610 -5.741 12.941 1.00 88.19 90 SER A O 1
ATOM 697 N N . ILE A 1 91 ? -16.744 -6.380 14.774 1.00 89.25 91 ILE A N 1
ATOM 698 C CA . ILE A 1 91 ? -15.690 -7.251 15.324 1.00 89.25 91 ILE A CA 1
ATOM 699 C C . ILE A 1 91 ? -15.334 -8.374 14.331 1.00 89.25 91 ILE A C 1
ATOM 701 O O . ILE A 1 91 ? -14.161 -8.562 14.001 1.00 89.25 91 ILE A O 1
ATOM 705 N N . ALA A 1 92 ? -16.331 -9.086 13.791 1.00 89.69 92 ALA A N 1
ATOM 706 C CA . ALA A 1 92 ? -16.103 -10.158 12.818 1.00 89.69 92 ALA A CA 1
ATOM 707 C C . ALA A 1 92 ? -15.507 -9.652 11.485 1.00 89.69 92 ALA A C 1
ATOM 709 O O . ALA A 1 92 ? -14.683 -10.335 10.866 1.00 89.69 92 ALA A O 1
ATOM 710 N N . ALA A 1 93 ? -15.887 -8.446 11.047 1.00 88.69 93 ALA A N 1
ATOM 711 C CA . ALA A 1 93 ? -15.332 -7.797 9.862 1.00 88.69 93 ALA A CA 1
ATOM 712 C C . ALA A 1 93 ? -13.864 -7.379 10.064 1.00 88.69 93 ALA A C 1
ATOM 714 O O . ALA A 1 93 ? -13.032 -7.651 9.195 1.00 88.69 93 ALA A O 1
ATOM 715 N N . TRP A 1 94 ? -13.523 -6.802 11.222 1.00 86.50 94 TRP A N 1
ATOM 716 C CA . TRP A 1 94 ? -12.143 -6.485 11.608 1.00 86.50 94 TRP A CA 1
ATOM 717 C C . TRP A 1 94 ? -11.267 -7.745 11.571 1.00 86.50 94 TRP A C 1
ATOM 719 O O . TRP A 1 94 ? -10.202 -7.753 10.953 1.00 86.50 94 TRP A O 1
ATOM 729 N N . ASP A 1 95 ? -11.761 -8.860 12.116 1.00 88.31 95 ASP A N 1
ATOM 730 C CA . ASP A 1 95 ? -11.012 -10.120 12.165 1.00 88.31 95 ASP A CA 1
ATOM 731 C C . ASP A 1 95 ? -10.920 -10.836 10.798 1.00 88.31 95 ASP A C 1
ATOM 733 O O . ASP A 1 95 ? -10.055 -11.688 10.576 1.00 88.31 95 ASP A O 1
ATOM 737 N N . SER A 1 96 ? -11.779 -10.477 9.837 1.00 88.56 96 SER A N 1
ATOM 738 C CA . SER A 1 96 ? -11.624 -10.830 8.416 1.00 88.56 96 SER A CA 1
ATOM 739 C C . SER A 1 96 ? -10.506 -10.011 7.758 1.00 88.56 96 SER A C 1
ATOM 741 O O . SER A 1 96 ? -9.595 -10.580 7.153 1.00 88.56 96 SER A O 1
ATOM 743 N N . SER A 1 97 ? -10.514 -8.686 7.935 1.00 85.62 97 SER A N 1
ATOM 744 C CA . SER A 1 97 ? -9.484 -7.779 7.406 1.00 85.62 97 SER A CA 1
ATOM 745 C C . SER A 1 97 ? -8.093 -8.076 7.981 1.00 85.62 97 SER A C 1
ATOM 747 O O . SER A 1 97 ? -7.121 -8.128 7.229 1.00 85.62 97 SER A O 1
ATOM 749 N N . ARG A 1 98 ? -7.983 -8.396 9.280 1.00 87.44 98 ARG A N 1
ATOM 750 C CA . ARG A 1 98 ? -6.716 -8.809 9.913 1.00 87.44 98 ARG A CA 1
ATOM 751 C C . ARG A 1 98 ? -6.157 -10.096 9.304 1.00 87.44 98 ARG A C 1
ATOM 753 O O . ARG A 1 98 ? -4.955 -10.188 9.066 1.00 87.44 98 ARG A O 1
ATOM 760 N N . ARG A 1 99 ? -7.009 -11.090 9.019 1.00 87.44 99 ARG A N 1
ATOM 761 C CA . ARG A 1 99 ? -6.582 -12.337 8.355 1.00 87.44 99 ARG A CA 1
ATOM 762 C C . ARG A 1 99 ? -6.087 -12.091 6.931 1.00 87.44 99 ARG A C 1
ATOM 764 O O . ARG A 1 99 ? -5.099 -12.701 6.541 1.00 87.44 99 ARG A O 1
ATOM 771 N N . LYS A 1 100 ? -6.700 -11.166 6.183 1.00 86.62 100 LYS A N 1
ATOM 772 C CA . LYS A 1 100 ? -6.169 -10.729 4.877 1.00 86.62 100 LYS A CA 1
ATOM 773 C C . LYS A 1 100 ? -4.809 -10.053 5.029 1.00 86.62 100 LYS A C 1
ATOM 775 O O . LYS A 1 100 ? -3.885 -10.411 4.314 1.00 86.62 100 LYS A O 1
ATOM 780 N N . LEU A 1 101 ? -4.661 -9.139 5.989 1.00 85.38 101 LEU A N 1
ATOM 781 C CA . LEU A 1 101 ? -3.383 -8.471 6.250 1.00 85.38 101 LEU A CA 1
ATOM 782 C C . LEU A 1 101 ? -2.266 -9.448 6.618 1.00 85.38 101 LEU A C 1
ATOM 784 O O . LEU A 1 101 ? -1.171 -9.297 6.099 1.00 85.38 101 LEU A O 1
ATOM 788 N N . LEU A 1 102 ? -2.538 -10.484 7.416 1.00 85.00 102 LEU A N 1
ATOM 789 C CA . LEU A 1 102 ? -1.560 -11.546 7.690 1.00 85.00 102 LEU A CA 1
ATOM 790 C C . LEU A 1 102 ? -1.156 -12.334 6.431 1.00 85.00 102 LEU A C 1
ATOM 792 O O . LEU A 1 102 ? -0.004 -12.739 6.323 1.00 85.00 102 LEU A O 1
ATOM 796 N N . LEU A 1 103 ? -2.067 -12.523 5.469 1.00 85.69 103 LEU A N 1
ATOM 797 C CA . LEU A 1 103 ? -1.761 -13.178 4.190 1.00 85.69 103 LEU A CA 1
ATOM 798 C C . LEU A 1 103 ? -0.967 -12.277 3.226 1.00 85.69 103 LEU A C 1
ATOM 800 O O . LEU A 1 103 ? -0.178 -12.799 2.447 1.00 85.69 103 LEU A O 1
ATOM 804 N N . LEU A 1 104 ? -1.143 -10.949 3.276 1.00 82.44 104 LEU A N 1
ATOM 805 C CA . LEU A 1 104 ? -0.337 -10.001 2.488 1.00 82.44 104 LEU A CA 1
ATOM 806 C C . LEU A 1 104 ? 1.016 -9.677 3.155 1.00 82.44 104 LEU A C 1
ATOM 808 O O . LEU A 1 104 ? 2.008 -9.464 2.469 1.00 82.44 104 LEU A O 1
ATOM 812 N N . ALA A 1 105 ? 1.085 -9.636 4.486 1.00 79.75 105 ALA A N 1
ATOM 813 C CA . ALA A 1 105 ? 2.286 -9.254 5.234 1.00 79.75 105 ALA A CA 1
ATOM 814 C C . ALA A 1 105 ? 3.273 -10.414 5.483 1.00 79.75 105 ALA A C 1
ATOM 816 O O . ALA A 1 105 ? 4.274 -10.214 6.166 1.00 79.75 105 ALA A O 1
ATOM 817 N N . GLY A 1 106 ? 3.017 -11.614 4.945 1.00 74.69 106 GLY A N 1
ATOM 818 C CA . GLY A 1 106 ? 3.831 -12.815 5.195 1.00 74.69 106 GLY A CA 1
ATOM 819 C C . GLY A 1 106 ? 5.311 -12.699 4.793 1.00 74.69 106 GLY A C 1
ATOM 820 O O . GLY A 1 106 ? 6.145 -13.390 5.373 1.00 74.69 106 GLY A O 1
ATOM 821 N N . ASP A 1 107 ? 5.642 -11.796 3.864 1.00 76.19 107 ASP A N 1
ATOM 822 C CA . ASP A 1 107 ? 7.018 -11.497 3.433 1.00 76.19 107 ASP A CA 1
ATOM 823 C C . ASP A 1 107 ? 7.832 -10.680 4.466 1.00 76.19 107 ASP A C 1
ATOM 825 O O . ASP A 1 107 ? 9.052 -10.561 4.330 1.00 76.19 107 ASP A O 1
ATOM 829 N N . ASP A 1 108 ? 7.186 -10.074 5.471 1.00 77.00 108 ASP A N 1
ATOM 830 C CA . ASP A 1 108 ? 7.803 -9.126 6.407 1.00 77.00 108 ASP A CA 1
ATOM 831 C C . ASP A 1 108 ? 7.636 -9.600 7.870 1.00 77.00 108 ASP A C 1
ATOM 833 O O . ASP A 1 108 ? 6.556 -9.462 8.461 1.00 77.00 108 ASP A O 1
ATOM 837 N N . PRO A 1 109 ? 8.694 -10.151 8.503 1.00 78.56 109 PRO A N 1
ATOM 838 C CA . PRO A 1 109 ? 8.596 -10.704 9.851 1.00 78.56 109 PRO A CA 1
ATOM 839 C C . PRO A 1 109 ? 8.332 -9.635 10.920 1.00 78.56 109 PRO A C 1
ATOM 841 O O . PRO A 1 109 ? 7.752 -9.961 11.957 1.00 78.56 109 PRO A O 1
ATOM 844 N N . ALA A 1 110 ? 8.699 -8.369 10.678 1.00 74.81 110 ALA A N 1
ATOM 845 C CA . ALA A 1 110 ? 8.402 -7.280 11.601 1.00 74.81 110 ALA A CA 1
ATOM 846 C C . ALA A 1 110 ? 6.907 -6.937 11.549 1.00 74.81 110 ALA A C 1
ATOM 848 O O . ALA A 1 110 ? 6.248 -6.933 12.588 1.00 74.81 110 ALA A O 1
ATOM 849 N N . GLN A 1 111 ? 6.339 -6.760 10.347 1.00 76.69 111 GLN A N 1
ATOM 850 C CA . GLN A 1 111 ? 4.890 -6.554 10.192 1.00 76.69 111 GLN A CA 1
ATOM 851 C C . GLN A 1 111 ? 4.082 -7.736 10.739 1.00 76.69 111 GLN A C 1
ATOM 853 O O . GLN A 1 111 ? 3.046 -7.528 11.371 1.00 76.69 111 GLN A O 1
ATOM 858 N N . MET A 1 112 ? 4.562 -8.970 10.567 1.00 82.31 112 MET A N 1
ATOM 859 C CA . MET A 1 112 ? 3.907 -10.146 11.135 1.00 82.31 112 MET A CA 1
ATOM 860 C C . MET A 1 112 ? 3.967 -10.165 12.673 1.00 82.31 112 MET A C 1
ATOM 862 O O . MET A 1 112 ? 2.932 -10.390 13.300 1.00 82.31 112 MET A O 1
ATOM 866 N N . GLN A 1 113 ? 5.115 -9.874 13.304 1.00 82.50 113 GLN A N 1
ATOM 867 C CA . GLN A 1 113 ? 5.214 -9.761 14.770 1.00 82.50 113 GLN A CA 1
ATOM 868 C C . GLN A 1 113 ? 4.266 -8.684 15.318 1.00 82.50 113 GLN A C 1
ATOM 870 O O . GLN A 1 113 ? 3.553 -8.924 16.294 1.00 82.50 113 GLN A O 1
ATOM 875 N N . THR A 1 114 ? 4.214 -7.529 14.653 1.00 79.75 114 THR A N 1
ATOM 876 C CA . THR A 1 114 ? 3.253 -6.456 14.917 1.00 79.75 114 THR A CA 1
ATOM 877 C C . THR A 1 114 ? 1.817 -7.004 14.832 1.00 79.75 114 THR A C 1
ATOM 879 O O . THR A 1 114 ? 1.108 -7.010 15.838 1.00 79.75 114 THR A O 1
ATOM 882 N N . LEU A 1 115 ? 1.384 -7.584 13.707 1.00 83.31 115 LEU A N 1
ATOM 883 C CA . LEU A 1 115 ? 0.021 -8.128 13.538 1.00 83.31 115 LEU A CA 1
ATOM 884 C C . LEU A 1 115 ? -0.374 -9.207 14.570 1.00 83.31 115 LEU A C 1
ATOM 886 O O . LEU A 1 115 ? -1.556 -9.310 14.912 1.00 83.31 115 LEU A O 1
ATOM 890 N N . TRP A 1 116 ? 0.579 -9.976 15.109 1.00 84.38 116 TRP A N 1
ATOM 891 C CA . TRP A 1 116 ? 0.326 -10.910 16.216 1.00 84.38 116 TRP A CA 1
ATOM 892 C C . TRP A 1 116 ? 0.031 -10.210 17.552 1.00 84.38 116 TRP A C 1
ATOM 894 O O . TRP A 1 116 ? -0.843 -10.670 18.287 1.00 84.38 116 TRP A O 1
ATOM 904 N N . GLN A 1 117 ? 0.682 -9.084 17.857 1.00 84.00 117 GLN A N 1
ATOM 905 C CA . GLN A 1 117 ? 0.421 -8.318 19.085 1.00 84.00 117 GLN A CA 1
ATOM 906 C C . GLN A 1 117 ? -1.004 -7.737 19.098 1.00 84.00 117 GLN A C 1
ATOM 908 O O . GLN A 1 117 ? -1.730 -7.917 20.077 1.00 84.00 117 GLN A O 1
ATOM 913 N N . ALA A 1 118 ? -1.460 -7.142 17.989 1.00 81.06 118 ALA A N 1
ATOM 914 C CA . ALA A 1 118 ? -2.847 -6.676 17.869 1.00 81.06 118 ALA A CA 1
ATOM 915 C C . ALA A 1 118 ? -3.876 -7.819 17.877 1.00 81.06 118 ALA A C 1
ATOM 917 O O . ALA A 1 118 ? -4.983 -7.642 18.384 1.00 81.06 118 ALA A O 1
ATOM 918 N N . ALA A 1 119 ? -3.525 -9.007 17.371 1.00 83.75 119 ALA A N 1
ATOM 919 C CA . ALA A 1 119 ? -4.384 -10.187 17.484 1.00 83.75 119 ALA A CA 1
ATOM 920 C C . ALA A 1 119 ? -4.569 -10.645 18.945 1.00 83.75 119 ALA A C 1
ATOM 922 O O . ALA A 1 119 ? -5.644 -11.128 19.296 1.00 83.75 119 ALA A O 1
ATOM 923 N N . GLY A 1 120 ? -3.546 -10.481 19.793 1.00 84.62 120 GLY A N 1
ATOM 924 C CA . GLY A 1 120 ? -3.652 -10.694 21.239 1.00 84.62 120 GLY A CA 1
ATOM 925 C C . GLY A 1 120 ? -4.537 -9.643 21.913 1.00 84.62 120 GLY A C 1
ATOM 926 O O . GLY A 1 120 ? -5.488 -9.997 22.606 1.00 84.62 120 GLY A O 1
ATOM 927 N N . MET A 1 121 ? -4.277 -8.359 21.642 1.00 84.00 121 MET A N 1
ATOM 928 C CA . MET A 1 121 ? -5.039 -7.238 22.206 1.00 84.00 121 MET A CA 1
ATOM 929 C C . MET A 1 121 ? -6.535 -7.320 21.861 1.00 84.00 121 MET A C 1
ATOM 931 O O . MET A 1 121 ? -7.372 -7.271 22.756 1.00 84.00 121 MET A O 1
ATOM 935 N N . GLN A 1 122 ? -6.894 -7.553 20.592 1.00 84.06 122 GLN A N 1
ATOM 936 C CA . GLN A 1 122 ? -8.304 -7.648 20.196 1.00 84.06 122 GLN A CA 1
ATOM 937 C C . GLN A 1 122 ? -9.036 -8.828 20.864 1.00 84.06 122 GLN A C 1
ATOM 939 O O . GLN A 1 122 ? -10.229 -8.711 21.125 1.00 84.06 122 GLN A O 1
ATOM 944 N N . ARG A 1 123 ? -8.368 -9.950 21.177 1.00 86.31 123 ARG A N 1
ATOM 945 C CA . ARG A 1 123 ? -9.012 -11.049 21.926 1.00 86.31 123 ARG A CA 1
ATOM 946 C C . ARG A 1 123 ? -9.407 -10.599 23.331 1.00 86.31 123 ARG A C 1
ATOM 948 O O . ARG A 1 123 ? -10.584 -10.694 23.671 1.00 86.31 123 ARG A O 1
ATOM 955 N N . SER A 1 124 ? -8.467 -9.999 24.067 1.00 86.12 124 SER A N 1
ATOM 956 C CA . SER A 1 124 ? -8.741 -9.405 25.385 1.00 86.12 124 SER A CA 1
ATOM 957 C C . SER A 1 124 ? -9.877 -8.381 25.309 1.00 86.12 124 SER A C 1
ATOM 959 O O . SER A 1 124 ? -10.797 -8.424 26.119 1.00 86.12 124 SER A O 1
ATOM 961 N N . ARG A 1 125 ? -9.871 -7.518 24.286 1.00 84.19 125 ARG A N 1
ATOM 962 C CA . ARG A 1 125 ? -10.920 -6.522 24.038 1.00 84.19 125 ARG A CA 1
ATOM 963 C C . ARG A 1 125 ? -12.296 -7.133 23.791 1.00 84.19 125 ARG A C 1
ATOM 965 O O . ARG A 1 125 ? -13.286 -6.655 24.336 1.00 84.19 125 ARG A O 1
ATOM 972 N N . VAL A 1 126 ? -12.391 -8.185 22.977 1.00 87.12 126 VAL A N 1
ATOM 973 C CA . VAL A 1 126 ? -13.662 -8.873 22.688 1.00 87.12 126 VAL A CA 1
ATOM 974 C C . VAL A 1 126 ? -14.196 -9.581 23.937 1.00 87.12 126 VAL A C 1
ATOM 976 O O . VAL A 1 126 ? -15.394 -9.507 24.218 1.00 87.12 126 VAL A O 1
ATOM 979 N N . GLU A 1 127 ? -13.318 -10.192 24.731 1.00 88.31 127 GLU A N 1
ATOM 980 C CA . GLU A 1 127 ? -13.659 -10.775 26.033 1.00 88.31 127 GLU A CA 1
ATOM 981 C C . GLU A 1 127 ? -14.166 -9.690 27.005 1.00 88.31 127 GLU A C 1
ATOM 983 O O . GLU A 1 127 ? -15.281 -9.807 27.521 1.00 88.31 127 GLU A O 1
ATOM 988 N N . HIS A 1 128 ? -13.441 -8.574 27.156 1.00 86.94 128 HIS A N 1
ATOM 989 C CA . HIS A 1 128 ? -13.863 -7.415 27.953 1.00 86.94 128 HIS A CA 1
ATOM 990 C C . HIS A 1 128 ? -15.233 -6.876 27.516 1.00 86.94 128 HIS A C 1
ATOM 992 O O . HIS A 1 128 ? -16.144 -6.795 28.343 1.00 86.94 128 HIS A O 1
ATOM 998 N N . ILE A 1 129 ? -15.413 -6.573 26.225 1.00 87.00 129 ILE A N 1
ATOM 999 C CA . ILE A 1 129 ? -16.661 -6.043 25.656 1.00 87.00 129 ILE A CA 1
ATOM 1000 C C . ILE A 1 129 ? -17.827 -7.011 25.888 1.00 87.00 129 ILE A C 1
ATOM 1002 O O . ILE A 1 129 ? -18.884 -6.589 26.358 1.00 87.00 129 ILE A O 1
ATOM 1006 N N . SER A 1 130 ? -17.647 -8.310 25.628 1.00 87.81 130 SER A N 1
ATOM 1007 C CA . SER A 1 130 ? -18.708 -9.303 25.847 1.00 87.81 130 SER A CA 1
ATOM 1008 C C . SER A 1 130 ? -19.103 -9.413 27.326 1.00 87.81 130 SER A C 1
ATOM 1010 O O . SER A 1 130 ? -20.295 -9.459 27.640 1.00 87.81 130 SER A O 1
ATOM 1012 N N . SER A 1 131 ? -18.130 -9.351 28.246 1.00 88.25 131 SER A N 1
ATOM 1013 C CA . SER A 1 131 ? -18.389 -9.360 29.690 1.00 88.25 131 SER A CA 1
ATOM 1014 C C . SER A 1 131 ? -19.111 -8.090 30.166 1.00 88.25 131 SER A C 1
ATOM 1016 O O . SER A 1 131 ? -20.027 -8.174 30.987 1.00 88.25 131 SER A O 1
ATOM 1018 N N . LEU A 1 132 ? -18.761 -6.926 29.605 1.00 87.44 132 LEU A N 1
ATOM 1019 C CA . LEU A 1 132 ? -19.403 -5.642 29.883 1.00 87.44 132 LEU A CA 1
ATOM 1020 C C . LEU A 1 132 ? -20.864 -5.657 29.422 1.00 87.44 132 LEU A C 1
ATOM 1022 O O . LEU A 1 132 ? -21.756 -5.312 30.194 1.00 87.44 132 LEU A O 1
ATOM 1026 N N . MET A 1 133 ? -21.122 -6.127 28.198 1.00 87.62 133 MET A N 1
ATOM 1027 C CA . MET A 1 133 ? -22.475 -6.255 27.648 1.00 87.62 133 MET A CA 1
ATOM 1028 C C . MET A 1 133 ? -23.336 -7.237 28.453 1.00 87.62 133 MET A C 1
ATOM 1030 O O . MET A 1 133 ? -24.498 -6.938 28.727 1.00 87.62 133 MET A O 1
ATOM 1034 N N . ALA A 1 134 ? -22.781 -8.380 28.872 1.00 88.62 134 ALA A N 1
ATOM 1035 C CA . ALA A 1 134 ? -23.495 -9.360 29.691 1.00 88.62 134 ALA A CA 1
ATOM 1036 C C . ALA A 1 134 ? -23.909 -8.781 31.056 1.00 88.62 134 ALA A C 1
ATOM 1038 O O . ALA A 1 134 ? -25.076 -8.870 31.437 1.00 88.62 134 ALA A O 1
ATOM 1039 N N . ARG A 1 135 ? -22.980 -8.121 31.761 1.00 87.44 135 ARG A N 1
ATOM 1040 C CA . ARG A 1 135 ? -23.254 -7.462 33.050 1.00 87.44 135 ARG A CA 1
ATOM 1041 C C . ARG A 1 135 ? -24.225 -6.282 32.919 1.00 87.44 135 ARG A C 1
ATOM 1043 O O . ARG A 1 135 ? -25.076 -6.095 33.781 1.00 87.44 135 ARG A O 1
ATOM 1050 N N . PHE A 1 136 ? -24.137 -5.511 31.833 1.00 86.25 136 PHE A N 1
ATOM 1051 C CA . PHE A 1 136 ? -25.046 -4.392 31.568 1.00 86.25 136 PHE A CA 1
ATOM 1052 C C . PHE A 1 136 ? -26.481 -4.864 31.279 1.00 86.25 136 PHE A C 1
ATOM 1054 O O . PHE A 1 136 ? -27.430 -4.251 31.763 1.00 86.25 136 PHE A O 1
ATOM 1061 N N . ARG A 1 137 ? -26.653 -5.992 30.571 1.00 87.12 137 ARG A N 1
ATOM 1062 C CA . ARG A 1 137 ? -27.963 -6.653 30.386 1.00 87.12 137 ARG A CA 1
ATOM 1063 C C . ARG A 1 137 ? -28.541 -7.226 31.679 1.00 87.12 137 ARG A C 1
ATOM 1065 O O . ARG A 1 137 ? -29.752 -7.214 31.843 1.00 87.12 137 ARG A O 1
ATOM 1072 N N . ALA A 1 138 ? -27.691 -7.711 32.583 1.00 88.12 138 ALA A N 1
ATOM 1073 C CA . ALA A 1 138 ? -28.092 -8.189 33.907 1.00 88.12 138 ALA A CA 1
ATOM 1074 C C . ALA A 1 138 ? -28.367 -7.050 34.915 1.00 88.12 138 ALA A C 1
ATOM 1076 O O . ALA A 1 138 ? -28.562 -7.325 36.096 1.00 88.12 138 ALA A O 1
ATOM 1077 N N . GLU A 1 139 ? -28.297 -5.785 34.476 1.00 84.12 139 GLU A N 1
ATOM 1078 C CA . GLU A 1 139 ? -28.341 -4.565 35.303 1.00 84.12 139 GLU A CA 1
ATOM 1079 C C . GLU A 1 139 ? -27.333 -4.551 36.474 1.00 84.12 139 GLU A C 1
ATOM 1081 O O . GLU A 1 139 ? -27.409 -3.725 37.381 1.00 84.12 139 GLU A O 1
ATOM 1086 N N . SER A 1 140 ? -26.323 -5.426 36.435 1.00 77.62 140 SER A N 1
ATOM 1087 C CA . SER A 1 140 ? -25.421 -5.720 37.552 1.00 77.62 140 S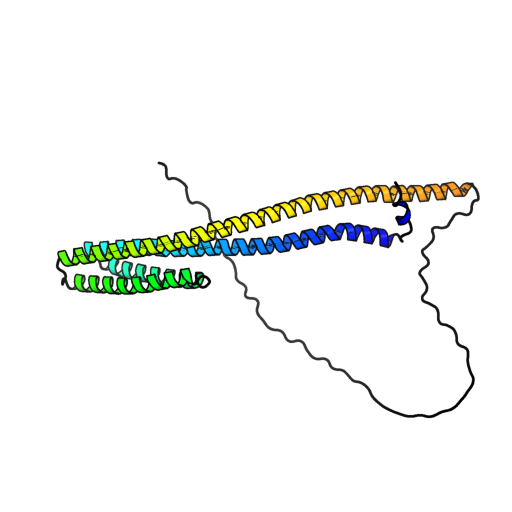ER A CA 1
ATOM 1088 C C . SER A 1 140 ? -24.189 -4.803 37.593 1.00 77.62 140 SER A C 1
ATOM 1090 O O . SER A 1 140 ? -23.124 -5.213 38.060 1.00 77.62 140 SER A O 1
ATOM 1092 N N . ILE A 1 141 ? -24.292 -3.596 37.031 1.00 78.31 141 ILE A N 1
ATOM 1093 C CA . ILE A 1 141 ? -23.213 -2.605 36.946 1.00 78.31 141 ILE A CA 1
ATOM 1094 C C . ILE A 1 141 ? -23.689 -1.291 37.551 1.00 78.31 141 ILE A C 1
ATOM 1096 O O . ILE A 1 141 ? -24.641 -0.673 37.078 1.00 78.31 141 ILE A O 1
ATOM 1100 N N . ALA A 1 142 ? -22.970 -0.834 38.573 1.00 81.38 142 ALA A N 1
ATOM 1101 C CA . ALA A 1 142 ? -23.137 0.510 39.105 1.00 81.38 142 ALA A CA 1
ATOM 1102 C C . ALA A 1 142 ? -22.519 1.544 38.146 1.00 81.38 142 ALA A C 1
ATOM 1104 O O . ALA A 1 142 ? -21.452 1.311 37.577 1.00 81.38 142 ALA A O 1
ATOM 1105 N N . THR A 1 143 ? -23.127 2.726 38.029 1.00 81.19 143 THR A N 1
ATOM 1106 C CA . THR A 1 143 ? -22.659 3.841 37.182 1.00 81.19 143 THR A CA 1
ATOM 1107 C C . THR A 1 143 ? -21.142 4.125 37.230 1.00 81.19 143 THR A C 1
ATOM 1109 O O . THR A 1 143 ? -20.552 4.251 36.156 1.00 81.19 143 THR A O 1
ATOM 1112 N N . PRO A 1 144 ? -20.451 4.171 38.395 1.00 83.50 144 PRO A N 1
ATOM 1113 C CA . PRO A 1 144 ? -18.994 4.367 38.420 1.00 83.50 144 PRO A CA 1
ATOM 1114 C C . PRO A 1 144 ? -18.193 3.213 37.786 1.00 83.50 144 PRO A C 1
ATOM 1116 O O . PRO A 1 144 ? -17.130 3.453 37.218 1.00 83.50 144 PRO A O 1
ATOM 1119 N N . GLN A 1 145 ? -18.698 1.975 37.827 1.00 83.50 145 GLN A N 1
ATOM 1120 C CA . GLN A 1 145 ? -18.073 0.826 37.153 1.00 83.50 145 GLN A CA 1
ATOM 1121 C C . GLN A 1 145 ? -18.279 0.878 35.631 1.00 83.50 145 GLN A C 1
ATOM 1123 O O . GLN A 1 145 ? -17.420 0.424 34.879 1.00 83.50 145 GLN A O 1
ATOM 1128 N N . LEU A 1 146 ? -19.392 1.458 35.164 1.00 83.44 146 LEU A N 1
ATOM 1129 C CA . LEU A 1 146 ? -19.606 1.716 33.738 1.00 83.44 146 LEU A CA 1
ATOM 1130 C C . LEU A 1 146 ? -18.639 2.791 33.219 1.00 83.44 146 LEU A C 1
ATOM 1132 O O . LEU A 1 146 ? -18.066 2.631 32.144 1.00 83.44 146 LEU A O 1
ATOM 1136 N N . GLN A 1 147 ? -18.416 3.858 33.993 1.00 85.75 147 GLN A N 1
ATOM 1137 C CA . GLN A 1 147 ? -17.468 4.917 33.637 1.00 85.75 147 GLN A CA 1
ATOM 1138 C C . GLN A 1 147 ? -16.022 4.407 33.563 1.00 85.75 147 GLN A C 1
ATOM 1140 O O . GLN A 1 147 ? -15.333 4.699 32.588 1.00 85.75 147 GLN A O 1
ATOM 1145 N N . SER A 1 148 ? -15.562 3.606 34.532 1.00 87.19 148 SER A N 1
ATOM 1146 C CA . SER A 1 148 ? -14.207 3.036 34.473 1.00 87.19 148 SER A CA 1
ATOM 1147 C C . SER A 1 148 ? -14.038 2.026 33.330 1.00 87.19 148 SER A C 1
ATOM 1149 O O . SER A 1 148 ? -12.993 2.022 32.681 1.00 87.19 148 SER A O 1
ATOM 1151 N N . ALA A 1 149 ? -15.070 1.235 33.013 1.00 83.75 149 ALA A N 1
ATOM 1152 C CA . ALA A 1 149 ? -15.059 0.341 31.855 1.00 83.75 149 ALA A CA 1
ATOM 1153 C C . ALA A 1 149 ? -15.005 1.098 30.512 1.00 83.75 149 ALA A C 1
ATOM 1155 O O . ALA A 1 149 ? -14.284 0.680 29.607 1.00 83.75 149 ALA A O 1
ATOM 1156 N N . LEU A 1 150 ? -15.717 2.225 30.386 1.00 84.88 150 LEU A N 1
ATOM 1157 C CA . LEU A 1 150 ? -15.652 3.096 29.205 1.00 84.88 150 LEU A CA 1
ATOM 1158 C C . LEU A 1 150 ? -14.265 3.735 29.036 1.00 84.88 150 LEU A C 1
ATOM 1160 O O . LEU A 1 150 ? -13.723 3.724 27.934 1.00 84.88 150 LEU A O 1
ATOM 1164 N N . LEU A 1 151 ? -13.660 4.234 30.121 1.00 88.19 151 LEU A N 1
ATOM 1165 C CA . LEU A 1 151 ? -12.304 4.797 30.085 1.00 88.19 151 LEU A CA 1
ATOM 1166 C C . LEU A 1 151 ? -11.255 3.748 29.681 1.00 88.19 151 LEU A C 1
ATOM 1168 O O . LEU A 1 151 ? -10.390 4.039 28.860 1.00 88.19 151 LEU A O 1
ATOM 1172 N N . ALA A 1 152 ? -11.362 2.517 30.192 1.00 86.88 152 ALA A N 1
ATOM 1173 C CA . ALA A 1 152 ? -10.480 1.418 29.798 1.00 86.88 152 ALA A CA 1
ATOM 1174 C C . ALA A 1 152 ? -10.651 1.026 28.315 1.00 86.88 152 ALA A C 1
ATOM 1176 O O . ALA A 1 152 ? -9.662 0.784 27.624 1.00 86.88 152 ALA A O 1
ATOM 1177 N N . ALA A 1 153 ? -11.888 1.008 27.805 1.00 83.88 153 ALA A N 1
ATOM 1178 C CA . ALA A 1 153 ? -12.169 0.714 26.399 1.00 83.88 153 ALA A CA 1
ATOM 1179 C C . ALA A 1 153 ? -11.640 1.802 25.442 1.00 83.88 153 ALA A C 1
ATOM 1181 O O . ALA A 1 153 ? -11.205 1.479 24.335 1.00 83.88 153 ALA A O 1
ATOM 1182 N N . GLU A 1 154 ? -11.646 3.070 25.866 1.00 86.81 154 GLU A N 1
ATOM 1183 C CA . GLU A 1 154 ? -11.071 4.189 25.110 1.00 86.81 154 GLU A CA 1
ATOM 1184 C C . GLU A 1 154 ? -9.533 4.188 25.158 1.00 86.81 154 GLU A C 1
ATOM 1186 O O . GLU A 1 154 ? -8.890 4.436 24.139 1.00 86.81 154 GLU A O 1
ATOM 1191 N N . GLU A 1 155 ? -8.915 3.820 26.288 1.00 88.94 155 GLU A N 1
ATOM 1192 C CA . GLU A 1 155 ? -7.459 3.623 26.342 1.00 88.94 155 GLU A CA 1
ATOM 1193 C C . GLU A 1 155 ? -7.014 2.472 25.419 1.00 88.94 155 GLU A C 1
ATOM 1195 O O . GLU A 1 155 ? -6.029 2.591 24.688 1.00 88.94 155 GLU A O 1
ATOM 1200 N N . GLU A 1 156 ? -7.763 1.366 25.394 1.00 85.69 156 GLU A N 1
ATOM 1201 C CA . GLU A 1 156 ? -7.500 0.240 24.493 1.00 85.69 156 GLU A CA 1
ATOM 1202 C C . GLU A 1 156 ? -7.678 0.628 23.013 1.00 85.69 156 GLU A C 1
ATOM 1204 O O . GLU A 1 156 ? -6.872 0.221 22.172 1.00 85.69 156 GLU A O 1
ATOM 1209 N N . ARG A 1 157 ? -8.661 1.490 22.704 1.00 85.56 157 ARG A N 1
ATOM 1210 C CA . ARG A 1 157 ? -8.849 2.096 21.374 1.00 85.56 157 ARG A CA 1
ATOM 1211 C C . ARG A 1 157 ? -7.641 2.947 20.966 1.00 85.56 157 ARG A C 1
ATOM 1213 O O . ARG A 1 157 ? -7.099 2.761 19.883 1.00 85.56 157 ARG A O 1
ATOM 1220 N N . LEU A 1 158 ? -7.162 3.837 21.839 1.00 88.75 158 LEU A N 1
ATOM 1221 C CA . LEU A 1 158 ? -5.990 4.684 21.567 1.00 88.75 158 LEU A CA 1
ATOM 1222 C C . LEU A 1 158 ? -4.704 3.861 21.371 1.00 88.75 158 LEU A C 1
ATOM 1224 O O . LEU A 1 158 ? -3.878 4.184 20.513 1.00 88.75 158 LEU A O 1
ATOM 1228 N N . ARG A 1 159 ? -4.541 2.757 22.114 1.00 87.00 159 ARG A N 1
ATOM 1229 C CA . ARG A 1 159 ? -3.432 1.810 21.911 1.00 87.00 159 ARG A CA 1
ATOM 1230 C C . ARG A 1 159 ? -3.510 1.148 20.528 1.00 87.00 159 ARG A C 1
ATOM 1232 O O . ARG A 1 159 ? -2.498 1.126 19.825 1.00 87.00 159 ARG A O 1
ATOM 1239 N N . MET A 1 160 ? -4.684 0.672 20.105 1.00 84.75 160 MET A N 1
ATOM 1240 C CA . MET A 1 160 ? -4.878 0.065 18.779 1.00 84.75 160 MET A CA 1
ATOM 1241 C C . MET A 1 160 ? -4.741 1.088 17.634 1.00 84.75 160 MET A C 1
ATOM 1243 O O . MET A 1 160 ? -4.099 0.795 16.625 1.00 84.75 160 MET A O 1
ATOM 1247 N N . GLU A 1 161 ? -5.222 2.321 17.811 1.00 87.50 161 GLU A N 1
ATOM 1248 C CA . GLU A 1 161 ? -5.022 3.430 16.867 1.00 87.50 161 GLU A CA 1
ATOM 1249 C C . GLU A 1 161 ? -3.524 3.730 16.673 1.00 87.50 161 GLU A C 1
ATOM 1251 O O . GLU A 1 161 ? -3.045 3.808 15.539 1.00 87.50 161 GLU A O 1
ATOM 1256 N N . SER A 1 162 ? -2.746 3.794 17.764 1.00 87.31 162 SER A N 1
ATOM 1257 C CA . SER A 1 162 ? -1.288 3.997 17.697 1.00 87.31 162 SER A CA 1
ATOM 1258 C C . SER A 1 162 ? -0.566 2.872 16.938 1.00 87.31 162 SER A C 1
ATOM 1260 O O . SER A 1 162 ? 0.362 3.118 16.163 1.00 87.31 162 SER A O 1
ATOM 1262 N N . PHE A 1 163 ? -1.042 1.636 17.103 1.00 85.25 163 PHE A N 1
ATOM 1263 C CA . PHE A 1 163 ? -0.542 0.444 16.429 1.00 85.25 163 PHE A CA 1
ATOM 1264 C C . PHE A 1 163 ? -0.854 0.461 14.922 1.00 85.25 163 PHE A C 1
ATOM 1266 O O . PHE A 1 163 ? 0.025 0.210 14.092 1.00 85.25 163 PHE A O 1
ATOM 1273 N N . ILE A 1 164 ? -2.091 0.809 14.555 1.00 86.50 164 ILE A N 1
ATOM 1274 C CA . ILE A 1 164 ? -2.527 0.966 13.162 1.00 86.50 164 ILE A CA 1
ATOM 1275 C C . ILE A 1 164 ? -1.718 2.083 12.491 1.00 86.50 164 ILE A C 1
ATOM 1277 O O . ILE A 1 164 ? -1.177 1.879 11.401 1.00 86.50 164 ILE A O 1
ATOM 1281 N N . GLY A 1 165 ? -1.540 3.222 13.167 1.00 86.25 165 GLY A N 1
ATOM 1282 C CA . GLY A 1 165 ? -0.707 4.332 12.703 1.00 86.25 165 GLY A CA 1
ATOM 1283 C C . GLY A 1 165 ? 0.757 3.937 12.473 1.00 86.25 165 GLY A C 1
ATOM 1284 O O . GLY A 1 165 ? 1.342 4.313 11.455 1.00 86.25 165 GLY A O 1
ATOM 1285 N N . ALA A 1 166 ? 1.344 3.118 13.352 1.00 86.62 166 ALA A N 1
ATOM 1286 C CA . ALA A 1 166 ? 2.699 2.592 13.169 1.00 86.62 166 ALA A CA 1
ATOM 1287 C C . ALA A 1 166 ? 2.819 1.710 11.910 1.00 86.62 166 ALA A C 1
ATOM 1289 O O . ALA A 1 166 ? 3.775 1.860 11.140 1.00 86.62 166 ALA A O 1
ATOM 1290 N N . LEU A 1 167 ? 1.829 0.847 11.648 1.00 83.94 167 LEU A N 1
ATOM 1291 C CA . LEU A 1 167 ? 1.783 -0.003 10.453 1.00 83.94 167 LEU A CA 1
ATOM 1292 C C . LEU A 1 167 ? 1.590 0.824 9.165 1.00 83.94 167 LEU A C 1
ATOM 1294 O O . LEU A 1 167 ? 2.312 0.615 8.187 1.00 83.94 167 LEU A O 1
ATOM 1298 N N . GLN A 1 168 ? 0.708 1.832 9.181 1.00 87.44 168 GLN A N 1
ATOM 1299 C CA . GLN A 1 168 ? 0.566 2.797 8.079 1.00 87.44 168 GLN A CA 1
ATOM 1300 C C . GLN A 1 168 ? 1.868 3.568 7.818 1.00 87.44 168 GLN A C 1
ATOM 1302 O O . GLN A 1 168 ? 2.273 3.747 6.667 1.00 87.44 168 GLN A O 1
ATOM 1307 N N . GLN A 1 169 ? 2.567 4.002 8.872 1.00 88.38 169 GLN A N 1
ATOM 1308 C CA . GLN A 1 169 ? 3.843 4.709 8.750 1.00 88.38 169 GLN A CA 1
ATOM 1309 C C . GLN A 1 169 ? 4.976 3.786 8.263 1.00 88.38 169 GLN A C 1
ATOM 1311 O O . GLN A 1 169 ? 5.919 4.259 7.621 1.00 88.38 169 GLN A O 1
ATOM 1316 N N . HIS A 1 170 ? 4.915 2.482 8.545 1.00 86.44 170 HIS A N 1
ATOM 1317 C CA . HIS A 1 170 ? 5.845 1.499 7.989 1.00 86.44 170 HIS A CA 1
ATOM 1318 C C . HIS A 1 170 ? 5.630 1.326 6.481 1.00 86.44 170 HIS A C 1
ATOM 1320 O O . HIS A 1 170 ? 6.510 1.677 5.688 1.00 86.44 170 HIS A O 1
ATOM 1326 N N . GLU A 1 171 ? 4.436 0.897 6.063 1.00 86.81 171 GLU A N 1
ATOM 1327 C CA . GLU A 1 171 ? 4.166 0.627 4.647 1.00 86.81 171 GLU A CA 1
ATOM 1328 C C . GLU A 1 171 ? 4.184 1.918 3.806 1.00 86.81 171 GLU A C 1
ATOM 1330 O O . GLU A 1 171 ? 4.650 1.918 2.669 1.00 86.81 171 GLU A O 1
ATOM 1335 N N . GLY A 1 172 ? 3.811 3.066 4.383 1.00 86.12 172 GLY A N 1
ATOM 1336 C CA . GLY A 1 172 ? 3.949 4.385 3.758 1.00 86.12 172 GLY A CA 1
ATOM 1337 C C . GLY A 1 172 ? 5.402 4.842 3.542 1.00 86.12 172 GLY A C 1
ATOM 1338 O O . GLY A 1 172 ? 5.669 5.615 2.616 1.00 86.12 172 GLY A O 1
ATOM 1339 N N . ARG A 1 173 ? 6.368 4.359 4.341 1.00 88.12 173 ARG A N 1
ATOM 1340 C CA . ARG A 1 173 ? 7.812 4.528 4.067 1.00 88.12 173 ARG A CA 1
ATOM 1341 C C . ARG A 1 173 ? 8.269 3.571 2.964 1.00 88.12 173 ARG A C 1
ATOM 1343 O O . ARG A 1 173 ? 8.920 4.013 2.015 1.00 88.12 173 ARG A O 1
ATOM 1350 N N . LEU A 1 174 ? 7.864 2.303 3.039 1.00 85.25 174 LEU A N 1
ATOM 1351 C CA . LEU A 1 174 ? 8.155 1.269 2.038 1.00 85.25 174 LEU A CA 1
ATOM 1352 C C . LEU A 1 174 ? 7.661 1.668 0.634 1.00 85.25 174 LEU A C 1
ATOM 1354 O O . LEU A 1 174 ? 8.421 1.617 -0.337 1.00 85.25 174 LEU A O 1
ATOM 1358 N N . LEU A 1 175 ? 6.426 2.164 0.536 1.00 88.31 175 LEU A N 1
ATOM 1359 C CA . LEU A 1 175 ? 5.802 2.661 -0.689 1.00 88.31 175 LEU A CA 1
ATOM 1360 C C . LEU A 1 175 ? 6.582 3.832 -1.304 1.00 88.31 175 LEU A C 1
ATOM 1362 O O . LEU A 1 175 ? 6.791 3.851 -2.516 1.00 88.31 175 LEU A O 1
ATOM 1366 N N . LYS A 1 176 ? 7.070 4.788 -0.498 1.00 86.94 176 LYS A N 1
ATOM 1367 C CA . LYS A 1 176 ? 7.894 5.910 -0.994 1.00 86.94 176 LYS A CA 1
ATOM 1368 C C . LYS A 1 176 ? 9.185 5.412 -1.654 1.00 86.94 176 LYS A C 1
ATOM 1370 O O . LYS A 1 176 ? 9.524 5.883 -2.740 1.00 86.94 176 LYS A O 1
ATOM 1375 N N . VAL A 1 177 ? 9.862 4.429 -1.054 1.00 87.44 177 VAL A N 1
ATOM 1376 C CA . VAL A 1 177 ? 11.071 3.808 -1.628 1.00 87.44 177 VAL A CA 1
ATOM 1377 C C . VAL A 1 177 ? 10.737 3.037 -2.913 1.00 87.44 177 VAL A C 1
ATOM 1379 O O . VAL A 1 177 ? 11.379 3.256 -3.943 1.00 87.44 177 VAL A O 1
ATOM 1382 N N . ARG A 1 178 ? 9.690 2.199 -2.894 1.00 85.06 178 ARG A N 1
ATOM 1383 C CA . ARG A 1 178 ? 9.223 1.421 -4.059 1.00 85.06 178 ARG A CA 1
ATOM 1384 C C . ARG A 1 178 ? 8.840 2.333 -5.239 1.00 85.06 178 ARG A C 1
ATOM 1386 O O . ARG A 1 178 ? 9.261 2.082 -6.367 1.00 85.06 178 ARG A O 1
ATOM 1393 N N . LEU A 1 179 ? 8.146 3.448 -4.985 1.00 83.25 179 LEU A N 1
ATOM 1394 C CA . LEU A 1 179 ? 7.802 4.461 -5.995 1.00 83.25 179 LEU A CA 1
ATOM 1395 C C . LEU A 1 179 ? 9.028 5.188 -6.568 1.00 83.25 179 LEU A C 1
ATOM 1397 O O . LEU A 1 179 ? 9.070 5.453 -7.770 1.00 83.25 179 LEU A O 1
ATOM 1401 N N . GLN A 1 180 ? 10.036 5.514 -5.751 1.00 87.75 180 GLN A N 1
ATOM 1402 C CA . GLN A 1 180 ? 11.282 6.112 -6.250 1.00 87.75 180 GLN A CA 1
ATOM 1403 C C . GLN A 1 180 ? 12.058 5.141 -7.154 1.00 87.75 180 GLN A C 1
ATOM 1405 O O . GLN A 1 180 ? 12.562 5.551 -8.201 1.00 87.75 180 GLN A O 1
ATOM 1410 N N . GLN A 1 181 ? 12.110 3.854 -6.797 1.00 82.06 181 GLN A N 1
ATOM 1411 C CA . GLN A 1 181 ? 12.723 2.810 -7.626 1.00 82.06 181 GLN A CA 1
ATOM 1412 C C . GLN A 1 181 ? 11.975 2.628 -8.958 1.00 82.06 181 GLN A C 1
ATOM 1414 O O . GLN A 1 181 ? 12.605 2.653 -10.017 1.00 82.06 181 GLN A O 1
ATOM 1419 N N . ALA A 1 182 ? 10.639 2.535 -8.927 1.00 80.94 182 ALA A N 1
ATOM 1420 C CA . ALA A 1 182 ? 9.807 2.440 -10.129 1.00 80.94 182 ALA A CA 1
ATOM 1421 C C . ALA A 1 182 ? 10.005 3.647 -11.068 1.00 80.94 182 ALA A C 1
ATOM 1423 O O . ALA A 1 182 ? 10.204 3.472 -12.270 1.00 80.94 182 ALA A O 1
ATOM 1424 N N . LYS A 1 183 ? 10.052 4.875 -10.523 1.00 83.50 183 LYS A N 1
ATOM 1425 C CA . LYS A 1 183 ? 10.337 6.094 -11.302 1.00 83.50 183 LYS A CA 1
ATOM 1426 C C . LYS A 1 183 ? 11.709 6.048 -11.984 1.00 83.50 183 LYS A C 1
ATOM 1428 O O . LYS A 1 183 ? 11.774 6.332 -13.177 1.00 83.50 183 LYS A O 1
ATOM 1433 N N . ARG A 1 184 ? 12.775 5.642 -11.277 1.00 83.00 184 ARG A N 1
ATOM 1434 C CA . ARG A 1 184 ? 14.136 5.519 -11.848 1.00 83.00 184 ARG A CA 1
ATOM 1435 C C . ARG A 1 184 ? 14.200 4.507 -12.999 1.00 83.00 184 ARG A C 1
ATOM 1437 O O . ARG A 1 184 ? 14.800 4.794 -14.035 1.00 83.00 184 ARG A O 1
ATOM 1444 N N . LEU A 1 185 ? 13.545 3.352 -12.848 1.00 80.44 185 LEU A N 1
ATOM 1445 C CA . LEU A 1 185 ? 13.444 2.342 -13.910 1.00 80.44 185 LEU A CA 1
ATOM 1446 C C . LEU A 1 185 ? 12.654 2.869 -15.120 1.00 80.44 185 LEU A C 1
ATOM 1448 O O . LEU A 1 185 ? 13.063 2.667 -16.262 1.00 80.44 185 LEU A O 1
ATOM 1452 N N . ARG A 1 186 ? 11.561 3.604 -14.883 1.00 80.38 186 ARG A N 1
ATOM 1453 C CA . ARG A 1 186 ? 10.729 4.186 -15.945 1.00 80.38 186 ARG A CA 1
ATOM 1454 C C . ARG A 1 186 ? 11.454 5.282 -16.734 1.00 80.38 186 ARG A C 1
ATOM 1456 O O . ARG A 1 186 ? 11.333 5.300 -17.955 1.00 80.38 186 ARG A O 1
ATOM 1463 N N . SER A 1 187 ? 12.270 6.120 -16.087 1.00 82.00 187 SER A N 1
ATOM 1464 C CA . SER A 1 187 ? 13.131 7.085 -16.793 1.00 82.00 187 SER A CA 1
ATOM 1465 C C . SER A 1 187 ? 14.222 6.406 -17.632 1.00 82.00 187 SER A C 1
ATOM 1467 O O . SER A 1 187 ? 14.502 6.857 -18.740 1.00 82.00 187 SER A O 1
ATOM 1469 N N . ALA A 1 188 ? 14.791 5.285 -17.169 1.00 80.38 188 ALA A N 1
ATOM 1470 C CA . ALA A 1 188 ? 15.741 4.500 -17.966 1.00 80.38 188 ALA A CA 1
ATOM 1471 C C . ALA A 1 188 ? 15.068 3.843 -19.191 1.00 80.38 188 ALA A C 1
ATOM 1473 O O . ALA A 1 188 ? 15.643 3.815 -20.282 1.00 80.38 188 ALA A O 1
ATOM 1474 N N . LEU A 1 189 ? 13.822 3.375 -19.043 1.00 81.62 189 LEU A N 1
ATOM 1475 C CA . LEU A 1 189 ? 13.022 2.865 -20.160 1.00 81.62 189 LEU A CA 1
ATOM 1476 C C . LEU A 1 189 ? 12.712 3.965 -21.191 1.00 81.62 189 LEU A C 1
ATOM 1478 O O . LEU A 1 189 ? 12.811 3.733 -22.390 1.00 81.62 189 LEU A O 1
ATOM 1482 N N . GLN A 1 190 ? 12.395 5.184 -20.741 1.00 81.75 190 GLN A N 1
ATOM 1483 C CA . GLN A 1 190 ? 12.179 6.328 -21.637 1.00 81.75 190 GLN A CA 1
ATOM 1484 C C . GLN A 1 190 ? 13.458 6.728 -22.390 1.00 81.75 190 GLN A C 1
ATOM 1486 O O . GLN A 1 190 ? 13.394 6.984 -23.590 1.00 81.75 190 GLN A O 1
ATOM 1491 N N . ALA A 1 191 ? 14.619 6.722 -21.726 1.00 82.44 191 ALA A N 1
ATOM 1492 C CA . ALA A 1 191 ? 15.902 7.003 -22.372 1.00 82.44 191 ALA A CA 1
ATOM 1493 C C . ALA A 1 191 ? 16.273 5.944 -23.429 1.00 82.44 191 ALA A C 1
ATOM 1495 O O . ALA A 1 191 ? 16.667 6.294 -24.540 1.00 82.44 191 ALA A O 1
ATOM 1496 N N . THR A 1 192 ? 16.093 4.654 -23.125 1.00 81.25 192 THR A N 1
ATOM 1497 C CA . THR A 1 192 ? 16.346 3.567 -24.093 1.00 81.25 192 THR A CA 1
ATOM 1498 C C . THR A 1 192 ? 15.361 3.580 -25.265 1.00 81.25 192 THR A C 1
ATOM 1500 O O . THR A 1 192 ? 15.780 3.366 -26.401 1.00 81.25 192 THR A O 1
ATOM 1503 N N . ALA A 1 193 ? 14.089 3.922 -25.036 1.00 82.06 193 ALA A N 1
ATOM 1504 C CA . ALA A 1 193 ? 13.110 4.117 -26.108 1.00 82.06 193 ALA A CA 1
ATOM 1505 C C . ALA A 1 193 ? 13.473 5.300 -27.029 1.00 82.06 193 ALA A C 1
ATOM 1507 O O . ALA A 1 193 ? 13.432 5.158 -28.250 1.00 82.06 193 ALA A O 1
ATOM 1508 N N . ALA A 1 194 ? 13.890 6.440 -26.465 1.00 84.88 194 ALA A N 1
ATOM 1509 C CA . ALA A 1 194 ? 14.358 7.590 -27.242 1.00 84.88 194 ALA A CA 1
ATOM 1510 C C . ALA A 1 194 ? 15.594 7.245 -28.094 1.00 84.88 194 ALA A C 1
ATOM 1512 O O . ALA A 1 194 ? 15.609 7.521 -29.293 1.00 84.88 194 ALA A O 1
ATOM 1513 N N . LEU A 1 195 ? 16.595 6.573 -27.509 1.00 85.56 195 LEU A N 1
ATOM 1514 C CA . LEU A 1 195 ? 17.766 6.078 -28.245 1.00 85.56 195 LEU A CA 1
ATOM 1515 C C . LEU A 1 195 ? 17.379 5.098 -29.364 1.00 85.56 195 LEU A C 1
ATOM 1517 O O . LEU A 1 195 ? 17.975 5.148 -30.436 1.00 85.56 195 LEU A O 1
ATOM 1521 N N . GLY A 1 196 ? 16.358 4.261 -29.157 1.00 81.81 196 GLY A N 1
ATOM 1522 C CA . GLY A 1 196 ? 15.814 3.371 -30.188 1.00 81.81 196 GLY A CA 1
ATOM 1523 C C . GLY A 1 196 ? 15.210 4.123 -31.374 1.00 81.81 196 GLY A C 1
ATOM 1524 O O . GLY A 1 196 ? 15.482 3.771 -32.519 1.00 81.81 196 GLY A O 1
ATOM 1525 N N . ILE A 1 197 ? 14.458 5.198 -31.117 1.00 85.56 197 ILE A N 1
ATOM 1526 C CA . ILE A 1 197 ? 13.888 6.056 -32.169 1.00 85.56 197 ILE A CA 1
ATOM 1527 C C . ILE A 1 197 ? 15.007 6.749 -32.961 1.00 85.56 197 ILE A C 1
ATOM 1529 O O . ILE A 1 197 ? 15.022 6.670 -34.189 1.00 85.56 197 ILE A O 1
ATOM 1533 N N . PHE A 1 198 ? 15.983 7.366 -32.284 1.00 87.00 198 PHE A N 1
ATOM 1534 C CA . PHE A 1 198 ? 17.117 8.011 -32.960 1.00 87.00 198 PHE A CA 1
ATOM 1535 C C . PHE A 1 198 ? 17.987 7.013 -33.740 1.00 87.00 198 PHE A C 1
ATOM 1537 O O . PHE A 1 198 ? 18.387 7.304 -34.866 1.00 87.00 198 PHE A O 1
ATOM 1544 N N . SER A 1 199 ? 18.240 5.823 -33.186 1.00 81.44 199 SER A N 1
ATOM 1545 C CA . SER A 1 199 ? 18.999 4.764 -33.860 1.00 81.44 199 SER A CA 1
ATOM 1546 C C . SER A 1 199 ? 18.264 4.222 -35.089 1.00 81.44 199 SER A C 1
ATOM 1548 O O . SER A 1 199 ? 18.893 4.051 -36.131 1.00 81.44 199 SER A O 1
ATOM 1550 N N . GLY A 1 200 ? 16.945 4.015 -35.005 1.00 82.31 200 GLY A N 1
ATOM 1551 C CA . GLY A 1 200 ? 16.122 3.576 -36.134 1.00 82.31 200 GLY A CA 1
ATOM 1552 C C . GLY A 1 200 ? 16.064 4.607 -37.265 1.00 82.31 200 GLY A C 1
ATOM 1553 O O . GLY A 1 200 ? 16.257 4.251 -38.427 1.00 82.31 200 GLY A O 1
ATOM 1554 N N . LEU A 1 201 ? 15.878 5.890 -36.934 1.00 87.06 201 LEU A N 1
ATOM 1555 C CA . LEU A 1 201 ? 15.914 6.984 -37.912 1.00 87.06 201 LEU A CA 1
ATOM 1556 C C . LEU A 1 201 ? 17.298 7.114 -38.566 1.00 87.06 201 LEU A C 1
ATOM 1558 O O . LEU A 1 201 ? 17.390 7.182 -39.790 1.00 87.06 201 LEU A O 1
ATOM 1562 N N . GLY A 1 202 ? 18.374 7.087 -37.773 1.00 83.31 202 GLY A N 1
ATOM 1563 C CA . GLY A 1 202 ? 19.747 7.149 -38.282 1.00 83.31 202 GLY A CA 1
ATOM 1564 C C . GLY A 1 202 ? 20.098 5.972 -39.197 1.00 83.31 202 GLY A C 1
ATOM 1565 O O . GLY A 1 202 ? 20.673 6.176 -40.264 1.00 83.31 202 GLY A O 1
ATOM 1566 N N . ALA A 1 203 ? 19.691 4.753 -38.829 1.00 79.44 203 ALA A N 1
ATOM 1567 C CA . ALA A 1 203 ? 19.860 3.568 -39.666 1.00 79.44 203 ALA A CA 1
ATOM 1568 C C . ALA A 1 203 ? 19.058 3.663 -40.976 1.00 79.44 203 ALA A C 1
ATOM 1570 O O . ALA A 1 203 ? 19.581 3.308 -42.029 1.00 79.44 203 ALA A O 1
ATOM 1571 N N . GLY A 1 204 ? 17.826 4.185 -40.937 1.00 82.62 204 GLY A N 1
ATOM 1572 C CA . GLY A 1 204 ? 16.999 4.403 -42.128 1.00 82.62 204 GLY A CA 1
ATOM 1573 C C . GLY A 1 204 ? 17.602 5.418 -43.106 1.00 82.62 204 GLY A C 1
ATOM 1574 O O . GLY A 1 204 ? 17.689 5.141 -44.301 1.00 82.62 204 GLY A O 1
ATOM 1575 N N . VAL A 1 205 ? 18.087 6.560 -42.603 1.00 86.81 205 VAL A N 1
ATOM 1576 C CA . VAL A 1 205 ? 18.773 7.581 -43.420 1.00 86.81 205 VAL A CA 1
ATOM 1577 C C . VAL A 1 205 ? 20.079 7.038 -44.006 1.00 86.81 205 VAL A C 1
ATOM 1579 O O . VAL A 1 205 ? 20.358 7.253 -45.185 1.00 86.81 205 VAL A O 1
ATOM 1582 N N . LEU A 1 206 ? 20.857 6.280 -43.226 1.00 79.12 206 LEU A N 1
ATOM 1583 C CA . LEU A 1 206 ? 22.072 5.631 -43.723 1.00 79.12 206 LEU A CA 1
ATOM 1584 C C . LEU A 1 206 ? 21.755 4.628 -44.845 1.00 79.12 206 LEU A C 1
ATOM 1586 O O . LEU A 1 206 ? 22.438 4.622 -45.868 1.00 79.12 206 LEU A O 1
ATOM 1590 N N . LEU A 1 207 ? 20.693 3.827 -44.693 1.00 80.12 207 LEU A N 1
ATOM 1591 C CA . LEU A 1 207 ? 20.248 2.876 -45.714 1.00 80.12 207 LEU A CA 1
ATOM 1592 C C . LEU A 1 207 ? 19.830 3.584 -47.015 1.00 80.12 207 LEU A C 1
ATOM 1594 O O . LEU A 1 207 ? 20.157 3.100 -48.097 1.00 80.12 207 LEU A O 1
ATOM 1598 N N . TRP A 1 208 ? 19.158 4.737 -46.915 1.00 84.81 208 TRP A N 1
ATOM 1599 C CA . TRP A 1 208 ? 18.771 5.560 -48.067 1.00 84.81 208 TRP A CA 1
ATOM 1600 C C . TRP A 1 208 ? 19.991 6.079 -48.842 1.00 84.81 208 TRP A C 1
ATOM 1602 O O . TRP A 1 208 ? 20.093 5.879 -50.052 1.00 84.81 208 TRP A O 1
ATOM 1612 N N . ILE A 1 209 ? 20.958 6.684 -48.144 1.00 80.12 209 ILE A N 1
ATOM 1613 C CA . ILE A 1 209 ? 22.178 7.233 -48.762 1.00 80.12 209 ILE A CA 1
ATOM 1614 C C . ILE A 1 209 ? 22.997 6.121 -49.443 1.00 80.12 209 ILE A C 1
ATOM 1616 O O . ILE A 1 209 ? 23.489 6.299 -50.560 1.00 80.12 209 ILE A O 1
ATOM 1620 N N . LEU A 1 210 ? 23.109 4.946 -48.810 1.00 70.69 210 LEU A N 1
ATOM 1621 C CA . LEU A 1 210 ? 23.781 3.783 -49.402 1.00 70.69 210 LEU A CA 1
ATOM 1622 C C . LEU A 1 210 ? 23.034 3.228 -50.627 1.00 70.69 210 LEU A C 1
ATOM 1624 O O . LEU A 1 210 ? 23.682 2.754 -51.561 1.00 70.69 210 LEU A O 1
ATOM 1628 N N . PHE A 1 211 ? 21.700 3.296 -50.653 1.00 77.06 211 PHE A N 1
ATOM 1629 C CA . PHE A 1 211 ? 20.892 2.854 -51.792 1.00 77.06 211 PHE A CA 1
ATOM 1630 C C . PHE A 1 211 ? 21.144 3.720 -53.036 1.00 77.06 211 PHE A C 1
ATOM 1632 O O . PHE A 1 211 ? 21.440 3.177 -54.103 1.00 77.06 211 PHE A O 1
ATOM 1639 N N . GLU A 1 212 ? 21.135 5.051 -52.900 1.00 80.25 212 GLU A N 1
ATOM 1640 C CA . GLU A 1 212 ? 21.468 5.965 -54.004 1.00 80.25 212 GLU A CA 1
ATOM 1641 C C . GLU A 1 212 ? 22.914 5.765 -54.497 1.00 80.25 212 GLU A C 1
ATOM 1643 O O . GLU A 1 212 ? 23.146 5.544 -55.692 1.00 80.25 212 GLU A O 1
ATOM 1648 N N . ALA A 1 213 ? 23.894 5.754 -53.584 1.00 74.50 213 ALA A N 1
ATOM 1649 C CA . ALA A 1 213 ? 25.309 5.588 -53.929 1.00 74.50 213 ALA A CA 1
ATOM 1650 C C . ALA A 1 213 ? 25.612 4.222 -54.586 1.00 74.50 213 ALA A C 1
ATOM 1652 O O . ALA A 1 213 ? 26.396 4.132 -55.542 1.00 74.50 213 ALA A O 1
ATOM 1653 N N . GLY A 1 214 ? 24.967 3.152 -54.112 1.00 67.44 214 GLY A N 1
ATOM 1654 C CA . GLY A 1 214 ? 25.101 1.795 -54.648 1.00 67.44 214 GLY A CA 1
ATOM 1655 C C . GLY A 1 214 ? 24.481 1.609 -56.038 1.00 67.44 214 GLY A C 1
ATOM 1656 O O . GLY A 1 214 ? 24.937 0.757 -56.803 1.00 67.44 214 GLY A O 1
ATOM 1657 N N . ILE A 1 215 ? 23.479 2.417 -56.400 1.00 69.81 215 ILE A N 1
ATOM 1658 C CA . ILE A 1 215 ? 22.889 2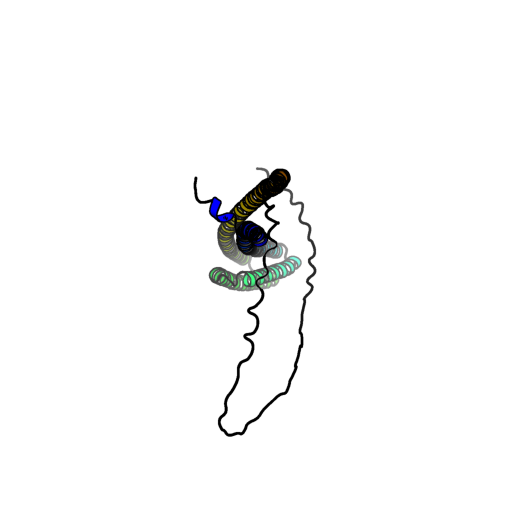.439 -57.746 1.00 69.81 215 ILE A CA 1
ATOM 1659 C C . ILE A 1 215 ? 23.750 3.279 -58.696 1.00 69.81 215 ILE A C 1
ATOM 1661 O O . ILE A 1 215 ? 24.118 2.800 -59.773 1.00 69.81 215 ILE A O 1
ATOM 1665 N N . ALA A 1 216 ? 24.139 4.491 -58.287 1.00 69.81 216 ALA A N 1
ATOM 1666 C CA . ALA A 1 216 ? 24.943 5.401 -59.105 1.00 69.81 216 ALA A CA 1
ATOM 1667 C C . ALA A 1 216 ? 26.291 4.781 -59.517 1.00 69.81 216 ALA A C 1
ATOM 1669 O O . ALA A 1 216 ? 26.655 4.786 -60.694 1.00 69.81 216 ALA A O 1
ATOM 1670 N N . SER A 1 217 ? 27.001 4.159 -58.571 1.00 65.94 217 SER A N 1
ATOM 1671 C CA . SER A 1 217 ? 28.286 3.492 -58.832 1.00 65.94 217 SER A CA 1
ATOM 1672 C C . SER A 1 217 ? 28.178 2.288 -59.782 1.00 65.94 217 SER A C 1
ATOM 1674 O O . SER A 1 217 ? 29.117 2.014 -60.532 1.00 65.94 217 SER A O 1
ATOM 1676 N N . ARG A 1 218 ? 27.032 1.593 -59.824 1.00 65.25 218 ARG A N 1
ATOM 1677 C CA . ARG A 1 218 ? 26.772 0.519 -60.802 1.00 65.25 218 ARG A CA 1
ATOM 1678 C C . ARG A 1 218 ? 26.457 1.068 -62.190 1.00 65.25 218 ARG A C 1
ATOM 1680 O O . ARG A 1 218 ? 26.985 0.543 -63.166 1.00 65.25 218 ARG A O 1
ATOM 1687 N N . LEU A 1 219 ? 25.656 2.131 -62.281 1.00 69.75 219 LEU A N 1
ATOM 1688 C CA . LEU A 1 219 ? 25.383 2.830 -63.543 1.00 69.75 219 LEU A CA 1
ATOM 1689 C C . LEU A 1 219 ? 26.666 3.377 -64.181 1.00 69.75 219 LEU A C 1
ATOM 1691 O O . LEU A 1 219 ? 26.853 3.216 -65.385 1.00 69.75 219 LEU A O 1
ATOM 1695 N N . LEU A 1 220 ? 27.579 3.933 -63.376 1.00 70.56 220 LEU A N 1
ATOM 1696 C CA . LEU A 1 220 ? 28.907 4.352 -63.832 1.00 70.56 220 LEU A CA 1
ATOM 1697 C C . LEU A 1 220 ? 29.726 3.163 -64.358 1.00 70.56 220 LEU A C 1
ATOM 1699 O O . LEU A 1 220 ? 30.106 3.176 -65.523 1.00 70.56 220 LEU A O 1
ATOM 1703 N N . ARG A 1 221 ? 29.879 2.068 -63.594 1.00 65.75 221 ARG A N 1
ATOM 1704 C CA . ARG A 1 221 ? 30.600 0.869 -64.081 1.00 65.75 221 ARG A CA 1
ATOM 1705 C C . ARG A 1 221 ? 29.988 0.259 -65.353 1.00 65.75 221 ARG A C 1
ATOM 1707 O O . ARG A 1 221 ? 30.722 -0.312 -66.155 1.00 65.75 221 ARG A O 1
ATOM 1714 N N . VAL A 1 222 ? 28.673 0.354 -65.565 1.00 73.62 222 VAL A N 1
ATOM 1715 C CA . VAL A 1 222 ? 28.039 -0.065 -66.831 1.00 73.62 222 VAL A CA 1
ATOM 1716 C C . VAL A 1 222 ? 28.388 0.911 -67.957 1.00 73.62 222 VAL A C 1
ATOM 1718 O O . VAL A 1 222 ? 28.849 0.471 -69.009 1.00 73.62 222 VAL A O 1
ATOM 1721 N N . ARG A 1 223 ? 28.248 2.223 -67.732 1.00 72.88 223 ARG A N 1
ATOM 1722 C CA . ARG A 1 223 ? 28.616 3.276 -68.693 1.00 72.88 223 ARG A CA 1
ATOM 1723 C C . ARG A 1 223 ? 30.085 3.188 -69.118 1.00 72.88 223 ARG A C 1
ATOM 1725 O O . ARG A 1 223 ? 30.361 3.260 -70.309 1.00 72.88 223 ARG A O 1
ATOM 1732 N N . ASP A 1 224 ? 31.003 2.971 -68.182 1.00 72.94 224 ASP A N 1
ATOM 1733 C CA . ASP A 1 224 ? 32.447 2.918 -68.442 1.00 72.94 224 ASP A CA 1
ATOM 1734 C C . ASP A 1 224 ? 32.865 1.654 -69.207 1.00 72.94 224 ASP A C 1
ATOM 1736 O O . ASP A 1 224 ? 33.840 1.673 -69.956 1.00 72.94 224 ASP A O 1
ATOM 1740 N N . ASN A 1 225 ? 32.121 0.551 -69.064 1.00 65.62 225 ASN A N 1
ATOM 1741 C CA . ASN A 1 225 ? 32.318 -0.644 -69.887 1.00 65.62 225 ASN A CA 1
ATOM 1742 C C . ASN A 1 225 ? 31.691 -0.495 -71.281 1.00 65.62 225 ASN A C 1
ATOM 1744 O O . ASN A 1 225 ? 32.294 -0.921 -72.263 1.00 65.62 225 ASN A O 1
ATOM 1748 N N . LEU A 1 226 ? 30.538 0.173 -71.401 1.00 69.62 226 LEU A N 1
ATOM 1749 C CA . LEU A 1 226 ? 29.959 0.524 -72.703 1.00 69.62 226 LEU A CA 1
ATOM 1750 C C . LEU A 1 226 ? 30.853 1.511 -73.475 1.00 69.62 226 LEU A C 1
ATOM 1752 O O . LEU A 1 226 ? 31.035 1.357 -74.679 1.00 69.62 226 LEU A O 1
ATOM 1756 N N . ALA A 1 227 ? 31.489 2.464 -72.787 1.00 69.44 227 ALA A N 1
ATOM 1757 C CA . ALA A 1 227 ? 32.433 3.419 -73.374 1.00 69.44 227 ALA A CA 1
ATOM 1758 C C . ALA A 1 227 ? 33.734 2.778 -73.904 1.00 69.44 227 ALA A C 1
ATOM 1760 O O . ALA A 1 227 ? 34.461 3.423 -74.657 1.00 69.44 227 ALA A O 1
ATOM 1761 N N . LYS A 1 228 ? 34.023 1.515 -73.554 1.00 63.09 228 LYS A N 1
ATOM 1762 C CA . LYS A 1 228 ? 35.167 0.738 -74.071 1.00 63.09 228 LYS A CA 1
ATOM 1763 C C . LYS A 1 228 ? 34.829 -0.112 -75.303 1.00 63.09 228 LYS A C 1
ATOM 1765 O O . LYS A 1 228 ? 35.743 -0.602 -75.955 1.00 63.09 228 LYS A O 1
ATOM 1770 N N . LEU A 1 229 ? 33.550 -0.265 -75.662 1.00 62.81 229 LEU A N 1
ATOM 1771 C CA . LEU A 1 229 ? 33.149 -0.975 -76.887 1.00 62.81 229 LEU A CA 1
ATOM 1772 C C . LEU A 1 229 ? 33.733 -0.363 -78.182 1.00 62.81 229 LEU A C 1
ATOM 1774 O O . LEU A 1 229 ? 34.159 -1.141 -79.034 1.00 62.81 229 LEU A O 1
ATOM 1778 N N . PRO A 1 230 ? 33.808 0.976 -78.364 1.00 63.44 230 PRO A N 1
ATOM 1779 C CA . PRO A 1 230 ? 34.299 1.560 -79.617 1.00 63.44 230 PRO A CA 1
ATOM 1780 C C . PRO A 1 230 ? 35.815 1.454 -79.832 1.00 63.44 230 PRO A C 1
ATOM 1782 O O . PRO A 1 230 ? 36.275 1.662 -80.950 1.00 63.44 230 PRO A O 1
ATOM 1785 N N . SER A 1 231 ? 36.607 1.174 -78.789 1.00 59.06 231 SER A N 1
ATOM 1786 C CA . SER A 1 231 ? 38.077 1.232 -78.847 1.00 59.06 231 SER A CA 1
ATOM 1787 C C . SER A 1 231 ? 38.761 -0.115 -79.108 1.00 59.06 231 SER A C 1
ATOM 1789 O O . SER A 1 231 ? 39.987 -0.190 -79.072 1.00 59.06 231 SER A O 1
ATOM 1791 N N . GLY A 1 232 ? 38.001 -1.190 -79.351 1.00 56.62 232 GLY A N 1
ATOM 1792 C CA . GLY A 1 232 ? 38.539 -2.521 -79.675 1.00 56.62 232 GLY A CA 1
ATOM 1793 C C . GLY A 1 232 ? 39.257 -3.242 -78.524 1.00 56.62 232 GLY A C 1
ATOM 1794 O O . GLY A 1 232 ? 39.700 -4.377 -78.692 1.00 56.62 232 GLY A O 1
ATOM 1795 N N . VAL A 1 233 ? 39.352 -2.618 -77.346 1.00 58.22 233 VAL A N 1
ATOM 1796 C CA . VAL A 1 233 ? 39.892 -3.228 -76.124 1.00 58.22 233 VAL A CA 1
ATOM 1797 C C . VAL A 1 233 ? 38.968 -4.379 -75.696 1.00 58.22 233 VAL A C 1
ATOM 1799 O O . VAL A 1 233 ? 37.747 -4.196 -75.690 1.00 58.22 233 VAL A O 1
ATOM 1802 N N . PRO A 1 234 ? 39.491 -5.569 -75.333 1.00 56.28 234 PRO A N 1
ATOM 1803 C CA . PRO A 1 234 ? 38.653 -6.706 -74.965 1.00 56.28 234 PRO A CA 1
ATOM 1804 C C . PRO A 1 234 ? 37.751 -6.365 -73.774 1.00 56.28 234 PRO A C 1
ATOM 1806 O O . PRO A 1 234 ? 38.225 -6.074 -72.677 1.00 56.28 234 PRO A O 1
ATOM 1809 N N . VAL A 1 235 ? 36.434 -6.421 -73.995 1.00 55.53 235 VAL A N 1
ATOM 1810 C CA . VAL A 1 235 ? 35.438 -6.153 -72.952 1.00 55.53 235 VAL A CA 1
ATOM 1811 C C . VAL A 1 235 ? 35.528 -7.230 -71.880 1.00 55.53 235 VAL A C 1
ATOM 1813 O O . VAL A 1 235 ? 35.222 -8.403 -72.118 1.00 55.53 235 VAL A O 1
ATOM 1816 N N . GLU A 1 236 ? 35.917 -6.809 -70.682 1.00 55.91 236 GLU A N 1
ATOM 1817 C CA . GLU A 1 236 ? 35.998 -7.659 -69.505 1.00 55.91 236 GLU A CA 1
ATOM 1818 C C . GLU A 1 236 ? 34.585 -8.095 -69.099 1.00 55.91 236 GLU A C 1
ATOM 1820 O O . GLU A 1 236 ? 33.800 -7.342 -68.518 1.00 55.91 236 GLU A O 1
ATOM 1825 N N . ARG A 1 237 ? 34.213 -9.314 -69.511 1.00 54.44 237 ARG A N 1
ATOM 1826 C CA . ARG A 1 237 ? 32.861 -9.851 -69.315 1.00 54.44 237 ARG A CA 1
ATOM 1827 C C . ARG A 1 237 ? 32.536 -9.863 -67.818 1.00 54.44 237 ARG A C 1
ATOM 1829 O O . ARG A 1 237 ? 33.381 -10.323 -67.049 1.00 54.44 237 ARG A O 1
ATOM 1836 N N . PRO A 1 238 ? 31.320 -9.456 -67.397 1.00 50.72 238 PRO A N 1
ATOM 1837 C CA . PRO A 1 238 ? 30.944 -9.446 -65.987 1.00 50.72 238 PRO A CA 1
ATOM 1838 C C . PRO A 1 238 ? 31.168 -10.838 -65.397 1.00 50.72 238 PRO A C 1
ATOM 1840 O O . PRO A 1 238 ? 30.541 -11.815 -65.818 1.00 50.72 238 PRO A O 1
ATOM 1843 N N . GLN A 1 239 ? 32.127 -10.923 -64.475 1.00 51.53 239 GLN A N 1
ATOM 1844 C CA . GLN A 1 239 ? 32.755 -12.181 -64.096 1.00 51.53 239 GLN A CA 1
ATOM 1845 C C . GLN A 1 239 ? 31.784 -12.996 -63.237 1.00 51.53 239 GLN A C 1
ATOM 1847 O O . GLN A 1 239 ? 31.719 -12.859 -62.016 1.00 51.53 239 GLN A O 1
ATOM 1852 N N . ARG A 1 240 ? 30.962 -13.813 -63.909 1.00 41.41 240 ARG A N 1
ATOM 1853 C CA . ARG A 1 240 ? 29.983 -14.710 -63.287 1.00 41.41 240 ARG A CA 1
ATOM 1854 C C . ARG A 1 240 ? 30.748 -15.553 -62.262 1.00 41.41 240 ARG A C 1
ATOM 1856 O O . ARG A 1 240 ? 31.633 -16.299 -62.684 1.00 41.41 240 ARG A O 1
ATOM 1863 N N . PRO A 1 241 ? 30.486 -15.402 -60.950 1.00 42.88 241 PRO A N 1
ATOM 1864 C CA . PRO A 1 241 ? 31.391 -15.908 -59.930 1.00 42.88 241 PRO A CA 1
ATOM 1865 C C . PRO A 1 241 ? 31.514 -17.415 -60.091 1.00 42.88 241 PRO A C 1
ATOM 1867 O O . PRO A 1 241 ? 30.505 -18.123 -60.064 1.00 42.88 241 PRO A O 1
ATOM 1870 N N . ALA A 1 242 ? 32.745 -17.884 -60.294 1.00 41.28 242 ALA A N 1
ATOM 1871 C CA . ALA A 1 242 ? 33.025 -19.298 -60.433 1.00 41.28 242 ALA A CA 1
ATOM 1872 C C . ALA A 1 242 ? 32.592 -19.992 -59.139 1.00 41.28 242 ALA A C 1
ATOM 1874 O O . ALA A 1 242 ? 33.245 -19.871 -58.099 1.00 41.28 242 ALA A O 1
ATOM 1875 N N . THR A 1 243 ? 31.466 -20.703 -59.197 1.00 41.88 243 THR A N 1
ATOM 1876 C CA . THR A 1 243 ? 31.082 -21.648 -58.158 1.00 41.88 243 THR A CA 1
ATOM 1877 C C . THR A 1 243 ? 32.244 -22.615 -58.018 1.00 41.88 243 THR A C 1
ATOM 1879 O O . THR A 1 243 ? 32.531 -23.359 -58.953 1.00 41.88 243 THR A O 1
ATOM 1882 N N . LYS A 1 244 ? 32.950 -22.568 -56.878 1.00 40.84 244 LYS A N 1
ATOM 1883 C CA . LYS A 1 244 ? 34.022 -23.519 -56.573 1.00 40.84 244 LYS A CA 1
ATOM 1884 C C . LYS A 1 244 ? 33.428 -24.919 -56.668 1.00 40.84 244 LYS A C 1
ATOM 1886 O O . LYS A 1 244 ? 32.706 -25.348 -55.769 1.00 40.84 244 LYS A O 1
ATOM 1891 N N . SER A 1 245 ? 33.697 -25.593 -57.781 1.00 43.09 245 SER A N 1
ATOM 1892 C CA . SER A 1 245 ? 33.341 -26.986 -57.970 1.00 43.09 245 SER A CA 1
ATOM 1893 C C . SER A 1 245 ? 33.989 -27.780 -56.844 1.00 43.09 245 SER A C 1
ATOM 1895 O O . SER A 1 245 ? 35.158 -27.568 -56.510 1.00 43.09 245 SER A O 1
ATOM 1897 N N . ALA A 1 246 ? 33.208 -28.663 -56.220 1.00 39.44 246 ALA A N 1
ATOM 1898 C CA . ALA A 1 246 ? 33.738 -29.569 -55.213 1.00 39.44 246 ALA A CA 1
ATOM 1899 C C . ALA A 1 246 ? 34.942 -30.337 -55.799 1.00 39.44 246 ALA A C 1
ATOM 1901 O O . ALA A 1 246 ? 34.932 -30.631 -57.000 1.00 39.44 246 ALA A O 1
ATOM 1902 N N . PRO A 1 247 ? 35.979 -30.645 -54.997 1.00 43.12 247 PRO A N 1
ATOM 1903 C CA . PRO A 1 247 ? 37.183 -31.305 -55.492 1.00 43.12 247 PRO A CA 1
ATOM 1904 C C . PRO A 1 247 ? 36.819 -32.640 -56.151 1.00 43.12 247 PRO A C 1
ATOM 1906 O O . PRO A 1 247 ? 36.437 -33.599 -55.482 1.00 43.12 247 PRO A O 1
ATOM 1909 N N . SER A 1 248 ? 36.902 -32.673 -57.483 1.00 39.88 248 SER A N 1
ATOM 1910 C CA . SER A 1 248 ? 36.490 -33.826 -58.280 1.00 39.88 248 SER A CA 1
ATOM 1911 C C . SER A 1 248 ? 37.368 -35.037 -57.976 1.00 39.88 248 SER A C 1
ATOM 1913 O O . SER A 1 248 ? 38.579 -34.911 -57.789 1.00 39.88 248 SER A O 1
ATOM 1915 N N . ALA A 1 249 ? 36.745 -36.216 -57.960 1.00 41.72 249 ALA A N 1
ATOM 1916 C CA . ALA A 1 249 ? 37.369 -37.480 -57.592 1.00 41.72 249 ALA A CA 1
ATOM 1917 C C . ALA A 1 249 ? 38.720 -37.713 -58.294 1.00 41.72 249 ALA A C 1
ATOM 1919 O O . ALA A 1 249 ? 38.803 -37.704 -59.527 1.00 41.72 249 ALA A O 1
ATOM 1920 N N . LYS A 1 250 ? 39.767 -38.010 -57.508 1.00 39.88 250 LYS A N 1
ATOM 1921 C CA . LYS A 1 250 ? 40.997 -38.610 -58.041 1.00 39.88 250 LYS A CA 1
ATOM 1922 C C . LYS A 1 250 ? 40.644 -39.977 -58.628 1.00 39.88 250 LYS A C 1
ATOM 1924 O O . LYS A 1 250 ? 40.232 -40.880 -57.905 1.00 39.88 250 LYS A O 1
ATOM 1929 N N . ARG A 1 251 ? 40.775 -40.100 -59.950 1.00 36.59 251 ARG A N 1
ATOM 1930 C CA . ARG A 1 251 ? 40.501 -41.331 -60.698 1.00 36.59 251 ARG A CA 1
ATOM 1931 C C . ARG A 1 251 ? 41.550 -42.404 -60.383 1.00 36.59 251 ARG A C 1
ATOM 1933 O O . ARG A 1 251 ? 42.713 -42.092 -60.153 1.00 36.59 251 ARG A O 1
ATOM 1940 N N . CYS A 1 252 ? 41.095 -43.653 -60.383 1.00 34.09 252 CYS A N 1
ATOM 1941 C CA . CYS A 1 252 ? 41.832 -44.855 -60.006 1.00 34.09 252 CYS A CA 1
ATOM 1942 C C . CYS A 1 252 ? 43.178 -45.050 -60.727 1.00 34.09 252 CYS A C 1
ATOM 1944 O O . CYS A 1 252 ? 43.270 -44.857 -61.939 1.00 34.09 252 CYS A O 1
ATOM 1946 N N . SER A 1 253 ? 44.147 -45.606 -60.000 1.00 37.97 253 SER A N 1
ATOM 1947 C CA . SER A 1 253 ? 45.220 -46.457 -60.528 1.00 37.97 253 SER A CA 1
ATOM 1948 C C . SER A 1 253 ? 45.394 -47.674 -59.604 1.00 37.97 253 SER A C 1
ATOM 1950 O O . SER A 1 253 ? 45.148 -47.578 -58.402 1.00 37.97 253 SER A O 1
ATOM 1952 N N . ALA A 1 254 ? 45.726 -48.833 -60.178 1.00 37.56 254 ALA A N 1
ATOM 1953 C CA . ALA A 1 254 ? 45.874 -50.134 -59.507 1.00 37.56 254 ALA A CA 1
ATOM 1954 C C . ALA A 1 254 ? 46.483 -51.155 -60.499 1.00 37.56 254 ALA A C 1
ATOM 1956 O O . ALA A 1 254 ? 46.419 -50.886 -61.702 1.00 37.56 254 ALA A O 1
ATOM 1957 N N . PRO A 1 255 ? 46.944 -52.353 -60.074 1.00 60.50 255 PRO A N 1
ATOM 1958 C CA . PRO A 1 255 ? 47.328 -52.817 -58.731 1.00 60.50 255 PRO A CA 1
ATOM 1959 C C . PRO A 1 255 ? 48.871 -53.079 -58.676 1.00 60.50 255 PRO A C 1
ATOM 1961 O O . PRO A 1 255 ? 49.573 -52.457 -59.473 1.00 60.50 255 PRO A O 1
ATOM 1964 N N . PRO A 1 256 ? 49.447 -53.888 -57.749 1.00 50.38 256 PRO A N 1
ATOM 1965 C CA . PRO A 1 256 ? 49.291 -55.351 -57.758 1.00 50.38 256 PRO A CA 1
ATOM 1966 C C . PRO A 1 256 ? 49.037 -56.012 -56.380 1.00 50.38 256 PRO A C 1
ATOM 1968 O O . PRO A 1 256 ? 49.013 -55.382 -55.329 1.00 50.38 256 PRO A O 1
ATOM 1971 N N . THR A 1 257 ? 48.806 -57.322 -56.447 1.00 43.66 257 THR A N 1
ATOM 1972 C CA . THR A 1 257 ? 48.542 -58.331 -55.401 1.00 43.66 257 THR A CA 1
ATOM 1973 C C . THR A 1 257 ? 49.414 -58.304 -54.135 1.00 43.66 257 THR A C 1
ATOM 1975 O O . THR A 1 257 ? 50.633 -58.239 -54.254 1.00 43.66 257 THR A O 1
ATOM 1978 N N . HIS A 1 258 ? 48.822 -58.607 -52.964 1.00 37.25 258 HIS A N 1
ATOM 1979 C CA . HIS A 1 258 ? 48.975 -59.934 -52.320 1.00 37.25 258 HIS A CA 1
ATOM 1980 C C . HIS A 1 258 ? 47.973 -60.208 -51.161 1.00 37.25 258 HIS A C 1
ATOM 1982 O O . HIS A 1 258 ? 47.320 -59.306 -50.650 1.00 37.25 258 HIS A O 1
ATOM 1988 N N . SER A 1 259 ? 47.851 -61.499 -50.821 1.00 37.91 259 SER A N 1
ATOM 1989 C CA . SER A 1 259 ? 47.302 -62.188 -49.621 1.00 37.91 259 SER A CA 1
ATOM 1990 C C . SER A 1 259 ? 47.139 -61.402 -48.293 1.00 37.91 259 SER A C 1
ATOM 1992 O O . SER A 1 259 ? 47.979 -60.567 -47.992 1.00 37.91 259 SER A O 1
ATOM 1994 N N . ALA A 1 260 ? 46.203 -61.719 -47.371 1.00 36.12 260 ALA A N 1
ATOM 1995 C CA . ALA A 1 260 ? 45.143 -62.756 -47.322 1.00 36.12 260 ALA A CA 1
ATOM 1996 C C . ALA A 1 260 ? 44.163 -62.560 -46.118 1.00 36.12 260 ALA A C 1
ATOM 1998 O O . ALA A 1 260 ? 44.341 -61.673 -45.290 1.00 36.12 260 ALA A O 1
ATOM 1999 N N . THR A 1 261 ? 43.220 -63.508 -45.966 1.00 38.78 261 THR A N 1
ATOM 2000 C CA . THR A 1 261 ? 42.443 -63.885 -44.750 1.00 38.78 261 THR A CA 1
ATOM 2001 C C . THR A 1 261 ? 41.210 -63.064 -44.307 1.00 38.78 261 THR A C 1
ATOM 2003 O O . THR A 1 261 ? 41.211 -61.848 -44.173 1.00 38.78 261 THR A O 1
ATOM 2006 N N . ARG A 1 262 ? 40.140 -63.829 -44.043 1.00 36.66 262 ARG A N 1
ATOM 2007 C CA . ARG A 1 262 ? 38.810 -63.537 -43.447 1.00 36.66 262 ARG A CA 1
ATOM 2008 C C . ARG A 1 262 ? 38.780 -64.204 -42.032 1.00 36.66 262 ARG A C 1
ATOM 2010 O O . ARG A 1 262 ? 39.782 -64.856 -41.733 1.00 36.66 262 ARG A O 1
ATOM 2017 N N . PRO A 1 263 ? 37.690 -64.221 -41.214 1.00 55.28 263 PRO A N 1
ATOM 2018 C CA . PRO A 1 263 ? 36.342 -63.626 -41.343 1.00 55.28 263 PRO A CA 1
ATOM 2019 C C . PRO A 1 263 ? 35.781 -62.938 -40.051 1.00 55.28 263 PRO A C 1
ATOM 2021 O O . PRO A 1 263 ? 36.465 -62.840 -39.042 1.00 55.28 263 PRO A O 1
ATOM 2024 N N . ALA A 1 264 ? 34.476 -62.595 -40.079 1.00 35.94 264 ALA A N 1
ATOM 2025 C CA . ALA A 1 264 ? 33.577 -62.251 -38.948 1.00 35.94 264 ALA A CA 1
ATOM 2026 C C . ALA A 1 264 ? 33.780 -60.861 -38.275 1.00 35.94 264 ALA A C 1
ATOM 2028 O O . ALA A 1 264 ? 34.845 -60.271 -38.379 1.00 35.94 264 ALA A O 1
ATOM 2029 N N . CYS A 1 265 ? 32.778 -60.242 -37.623 1.00 34.03 265 CYS A N 1
ATOM 2030 C CA . CYS A 1 265 ? 31.456 -60.739 -37.187 1.00 34.03 265 CYS A CA 1
ATOM 2031 C C . CYS A 1 265 ? 30.296 -59.709 -37.376 1.00 34.03 265 CYS A C 1
ATOM 2033 O O . CYS A 1 265 ? 30.464 -58.678 -38.015 1.00 34.03 265 CYS A O 1
ATOM 2035 N N . SER A 1 266 ? 29.106 -60.040 -36.850 1.00 38.19 266 SER A N 1
ATOM 2036 C CA . SER A 1 266 ? 27.804 -59.319 -36.877 1.00 38.19 266 SER A CA 1
ATOM 2037 C C . SER A 1 266 ? 27.813 -57.886 -36.269 1.00 38.19 266 SER A C 1
ATOM 2039 O O . SER A 1 266 ? 28.802 -57.529 -35.641 1.00 38.19 266 SER A O 1
ATOM 2041 N N . ARG A 1 267 ? 26.765 -57.029 -36.318 1.00 37.91 267 ARG A N 1
ATOM 2042 C CA . ARG A 1 267 ? 25.289 -57.250 -36.383 1.00 37.91 267 ARG A CA 1
ATOM 2043 C C . ARG A 1 267 ? 24.507 -55.947 -36.712 1.00 37.91 267 ARG A C 1
ATOM 2045 O O . ARG A 1 267 ? 25.048 -54.865 -36.526 1.00 37.91 267 ARG A O 1
ATOM 2052 N N . ALA A 1 268 ? 23.227 -56.052 -37.101 1.00 36.34 268 ALA A N 1
ATOM 2053 C CA . ALA A 1 268 ? 22.213 -54.970 -37.194 1.00 36.34 268 ALA A CA 1
ATOM 2054 C C . ALA A 1 268 ? 20.779 -55.583 -37.242 1.00 36.34 268 ALA A C 1
ATOM 2056 O O . ALA A 1 268 ? 20.707 -56.811 -37.370 1.00 36.34 268 ALA A O 1
ATOM 2057 N N . PRO A 1 269 ? 19.648 -54.825 -37.225 1.00 65.00 269 PRO A N 1
ATOM 2058 C CA . PRO A 1 269 ? 19.409 -53.423 -36.845 1.00 65.00 269 PRO A CA 1
ATOM 2059 C C . PRO A 1 269 ? 18.754 -53.361 -35.427 1.00 65.00 269 PRO A C 1
ATOM 2061 O O . PRO A 1 269 ? 19.526 -53.722 -34.537 1.00 65.00 269 PRO A O 1
ATOM 2064 N N . PRO A 1 270 ? 17.466 -53.013 -35.094 1.00 59.31 270 PRO A N 1
ATOM 2065 C CA . PRO A 1 270 ? 16.256 -52.578 -35.838 1.00 59.31 270 PRO A CA 1
ATOM 2066 C C . PRO A 1 270 ? 15.823 -51.108 -35.519 1.00 59.31 270 PRO A C 1
ATOM 2068 O O . PRO A 1 270 ? 16.651 -50.209 -35.630 1.00 59.31 270 PRO A O 1
ATOM 2071 N N . MET A 1 271 ? 14.547 -50.841 -35.169 1.00 46.16 271 MET A N 1
ATOM 2072 C CA . MET A 1 271 ? 13.959 -49.529 -34.795 1.00 46.16 271 MET A CA 1
ATOM 2073 C C . MET A 1 271 ? 12.946 -49.653 -33.630 1.00 46.16 271 MET A C 1
ATOM 2075 O O . MET A 1 271 ? 12.299 -50.692 -33.526 1.00 46.16 271 MET A O 1
ATOM 2079 N N . ALA A 1 272 ? 12.733 -48.572 -32.860 1.00 39.03 272 ALA A N 1
ATOM 2080 C CA . ALA A 1 272 ? 11.441 -48.101 -32.299 1.00 39.03 272 ALA A CA 1
ATOM 2081 C C . ALA A 1 272 ? 11.655 -46.692 -31.677 1.00 39.03 272 ALA A C 1
ATOM 2083 O O . ALA A 1 272 ? 12.735 -46.459 -31.144 1.00 39.03 272 ALA A O 1
ATOM 2084 N N . SER A 1 273 ? 10.806 -45.652 -31.722 1.00 47.00 273 SER A N 1
ATOM 2085 C CA . SER A 1 273 ? 9.364 -45.446 -32.003 1.00 47.00 273 SER A CA 1
ATOM 2086 C C . SER A 1 273 ? 8.382 -45.591 -30.818 1.00 47.00 273 SER A C 1
ATOM 2088 O O . SER A 1 273 ? 7.524 -46.467 -30.834 1.00 47.00 273 SER A O 1
ATOM 2090 N N . LEU A 1 274 ? 8.471 -44.683 -29.836 1.00 39.62 274 LEU A N 1
ATOM 2091 C CA . LEU A 1 274 ? 7.453 -44.309 -28.826 1.00 39.62 274 LEU A CA 1
ATOM 2092 C C . LEU A 1 274 ? 7.842 -42.919 -28.259 1.00 39.62 274 LEU A C 1
ATOM 2094 O O . LEU A 1 274 ? 9.027 -42.599 -28.254 1.00 39.62 274 LEU A O 1
ATOM 2098 N N . SER A 1 275 ? 6.965 -42.054 -27.736 1.00 39.38 275 SER A N 1
ATOM 2099 C CA . SER A 1 275 ? 5.506 -41.871 -27.888 1.00 39.38 275 SER A CA 1
ATOM 2100 C C . SER A 1 275 ? 5.121 -40.524 -27.247 1.00 39.38 275 SER A C 1
ATOM 2102 O O . SER A 1 275 ? 5.728 -40.141 -26.250 1.00 39.38 275 SER A O 1
ATOM 2104 N N . ALA A 1 276 ? 4.117 -39.813 -27.769 1.00 45.50 276 ALA A N 1
ATOM 2105 C CA . ALA A 1 276 ? 3.641 -38.553 -27.182 1.00 45.50 276 ALA A CA 1
ATOM 2106 C C . ALA A 1 276 ? 2.428 -38.768 -26.256 1.00 45.50 276 ALA A C 1
ATOM 2108 O O . ALA A 1 276 ? 1.522 -39.513 -26.623 1.00 45.50 276 ALA A O 1
ATOM 2109 N N . THR A 1 277 ? 2.369 -38.045 -25.128 1.00 43.16 277 THR A N 1
ATOM 2110 C CA . THR A 1 277 ? 1.176 -37.950 -24.259 1.00 43.16 277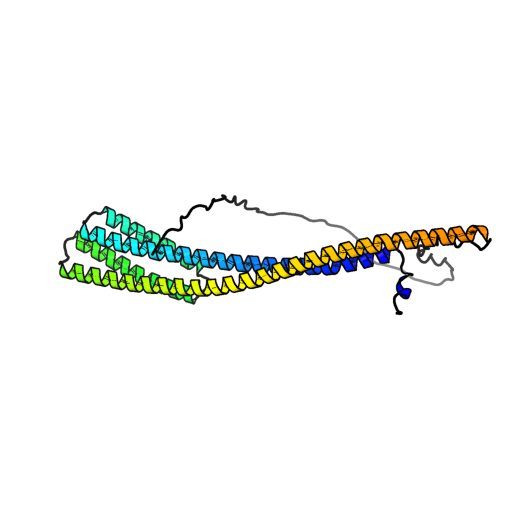 THR A CA 1
ATOM 2111 C C . THR A 1 277 ? 1.111 -36.562 -23.589 1.00 43.16 277 THR A C 1
ATOM 2113 O O . THR A 1 277 ? 2.143 -36.113 -23.086 1.00 43.16 277 THR A O 1
ATOM 2116 N N . PRO A 1 278 ? -0.046 -35.864 -23.569 1.00 62.75 278 PRO A N 1
ATOM 2117 C CA . PRO A 1 278 ? -0.189 -34.523 -22.986 1.00 62.75 278 PRO A CA 1
ATOM 2118 C C . PRO A 1 278 ? -0.991 -34.482 -21.665 1.00 62.75 278 PRO A C 1
ATOM 2120 O O . PRO A 1 278 ? -1.795 -35.369 -21.397 1.00 62.75 278 PRO A O 1
ATOM 2123 N N . LEU A 1 279 ? -0.841 -33.385 -20.912 1.00 40.69 279 LEU A N 1
ATOM 2124 C CA . LEU A 1 279 ? -1.758 -32.852 -19.882 1.00 40.69 279 LEU A CA 1
ATOM 2125 C C . LEU A 1 279 ? -1.587 -31.308 -19.883 1.00 40.69 279 LEU A C 1
ATOM 2127 O O . LEU A 1 279 ? -0.473 -30.834 -20.089 1.00 40.69 279 LEU A O 1
ATOM 2131 N N . ALA A 1 280 ? -2.653 -30.500 -19.978 1.00 38.22 280 ALA A N 1
ATOM 2132 C CA . ALA A 1 280 ? -3.566 -30.055 -18.902 1.00 38.22 280 ALA A CA 1
ATOM 2133 C C . ALA A 1 280 ? -2.900 -29.013 -17.959 1.00 38.22 280 ALA A C 1
ATOM 2135 O O . ALA A 1 280 ? -1.786 -29.240 -17.502 1.00 38.22 280 ALA A O 1
ATOM 2136 N N . ASP A 1 281 ? -3.459 -27.833 -17.647 1.00 35.03 281 ASP A N 1
ATOM 2137 C CA . ASP A 1 281 ? -4.755 -27.212 -17.994 1.00 35.03 281 ASP A CA 1
ATOM 2138 C C . ASP A 1 281 ? -4.607 -25.697 -18.250 1.00 35.03 281 ASP A C 1
ATOM 2140 O O . ASP A 1 281 ? -3.697 -25.053 -17.728 1.00 35.03 281 ASP A O 1
ATOM 2144 N N . THR A 1 282 ? -5.526 -25.087 -19.016 1.00 41.12 282 THR A N 1
ATOM 2145 C CA . THR A 1 282 ? -5.559 -23.622 -19.237 1.00 41.12 282 THR A CA 1
ATOM 2146 C C . THR A 1 282 ? -6.766 -22.984 -18.548 1.00 41.12 282 THR A C 1
ATOM 2148 O O . THR A 1 282 ? -7.874 -22.970 -19.080 1.00 41.12 282 THR A O 1
ATOM 2151 N N . TYR A 1 283 ? -6.548 -22.425 -17.356 1.00 40.59 283 TYR A N 1
ATOM 2152 C CA . TYR A 1 283 ? -7.601 -21.836 -16.523 1.00 40.59 283 TYR A CA 1
ATOM 2153 C C . TYR A 1 283 ? -8.045 -20.447 -17.033 1.00 40.59 283 TYR A C 1
ATOM 2155 O O . TYR A 1 283 ? -7.373 -19.434 -16.820 1.00 40.59 283 TYR A O 1
ATOM 2163 N N . SER A 1 284 ? -9.193 -20.378 -17.713 1.00 41.81 284 SER A N 1
ATOM 2164 C CA . SER A 1 284 ? -9.721 -19.144 -18.311 1.00 41.81 284 SER A CA 1
ATOM 2165 C C . SER A 1 284 ? -10.358 -18.201 -17.276 1.00 41.81 284 SER A C 1
ATOM 2167 O O . SER A 1 284 ? -11.551 -18.283 -16.988 1.00 41.81 284 SER A O 1
ATOM 2169 N N . SER A 1 285 ? -9.573 -17.264 -16.739 1.00 41.00 285 SER A N 1
ATOM 2170 C CA . SER A 1 285 ? -10.044 -16.240 -15.790 1.00 41.00 285 SER A CA 1
ATOM 2171 C C . SER A 1 285 ? -10.522 -14.958 -16.494 1.00 41.00 285 SER A C 1
ATOM 2173 O O . SER A 1 285 ? -9.723 -14.069 -16.804 1.00 41.00 285 SER A O 1
ATOM 2175 N N . THR A 1 286 ? -11.834 -14.807 -16.684 1.00 43.41 286 THR A N 1
ATOM 2176 C CA . THR A 1 286 ? -12.476 -13.590 -17.216 1.00 43.41 286 THR A CA 1
ATOM 2177 C C . THR A 1 286 ? -12.318 -12.391 -16.270 1.00 43.41 286 THR A C 1
ATOM 2179 O O . THR A 1 286 ? -12.731 -12.434 -15.113 1.00 43.41 286 THR A O 1
ATOM 2182 N N . ARG A 1 287 ? -11.750 -11.277 -16.758 1.00 37.47 287 ARG A N 1
ATOM 2183 C CA . ARG A 1 287 ? -11.629 -10.023 -15.988 1.00 37.47 287 ARG A CA 1
ATOM 2184 C C . ARG A 1 287 ? -12.856 -9.118 -16.190 1.00 37.47 287 ARG A C 1
ATOM 2186 O O . ARG A 1 287 ? -13.077 -8.694 -17.323 1.00 37.47 287 ARG A O 1
ATOM 2193 N N . PRO A 1 288 ? -13.585 -8.711 -15.135 1.00 50.12 288 PRO A N 1
ATOM 2194 C CA . PRO A 1 288 ? -14.567 -7.635 -15.236 1.00 50.12 288 PRO A CA 1
ATOM 2195 C C . PRO A 1 288 ? -13.875 -6.260 -15.242 1.00 50.12 288 PRO A C 1
ATOM 2197 O O . PRO A 1 288 ? -13.119 -5.915 -14.331 1.00 50.12 288 PRO A O 1
ATOM 2200 N N . THR A 1 289 ? -14.152 -5.435 -16.252 1.00 50.91 289 THR A N 1
ATOM 2201 C CA . THR A 1 289 ? -13.640 -4.058 -16.353 1.00 50.91 289 THR A CA 1
ATOM 2202 C C . THR A 1 289 ? -14.415 -3.113 -15.432 1.00 50.91 289 THR A C 1
ATOM 2204 O O . THR A 1 289 ? -15.440 -2.554 -15.826 1.00 50.91 289 THR A O 1
ATOM 2207 N N . ARG A 1 290 ? -13.941 -2.906 -14.196 1.00 49.06 290 ARG A N 1
ATOM 2208 C CA . ARG A 1 290 ? -14.575 -1.960 -13.260 1.00 49.06 290 ARG A CA 1
ATOM 2209 C C . ARG A 1 290 ? -14.102 -0.524 -13.524 1.00 49.06 290 ARG A C 1
ATOM 2211 O O . ARG A 1 290 ? -12.938 -0.195 -13.314 1.00 49.06 290 ARG A O 1
ATOM 2218 N N . ASN A 1 291 ? -15.018 0.307 -14.017 1.00 40.75 291 ASN A N 1
ATOM 2219 C CA . ASN A 1 291 ? -14.784 1.705 -14.382 1.00 40.75 291 ASN A CA 1
ATOM 2220 C C . ASN A 1 291 ? -14.624 2.588 -13.128 1.00 40.75 291 ASN A C 1
ATOM 2222 O O . ASN A 1 291 ? -15.536 2.646 -12.306 1.00 40.75 291 ASN A O 1
ATOM 2226 N N . TRP A 1 292 ? -13.493 3.288 -12.999 1.00 42.03 292 TRP A N 1
ATOM 2227 C CA . TRP A 1 292 ? -13.226 4.236 -11.912 1.00 42.03 292 TRP A CA 1
ATOM 2228 C C . TRP A 1 292 ? -13.229 5.675 -12.444 1.00 42.03 292 TRP A C 1
ATOM 2230 O O . TRP A 1 292 ? -12.250 6.129 -13.036 1.00 42.03 292 TRP A O 1
ATOM 2240 N N . ARG A 1 293 ? -14.319 6.410 -12.204 1.00 46.44 293 ARG A N 1
ATOM 2241 C CA . ARG A 1 293 ? -14.396 7.875 -12.344 1.00 46.44 293 ARG A CA 1
ATOM 2242 C C . ARG A 1 293 ? -15.262 8.460 -11.223 1.00 46.44 293 ARG A C 1
ATOM 2244 O O . ARG A 1 293 ? -16.078 7.748 -10.655 1.00 46.44 293 ARG A O 1
ATOM 2251 N N . ALA A 1 294 ? -15.081 9.759 -10.976 1.00 43.97 294 ALA A N 1
ATOM 2252 C CA . ALA A 1 294 ? -15.783 10.581 -9.984 1.00 43.97 294 ALA A CA 1
ATOM 2253 C C . ALA A 1 294 ? -15.542 10.212 -8.501 1.00 43.97 294 ALA A C 1
ATOM 2255 O O . ALA A 1 294 ? -16.322 9.510 -7.869 1.00 43.97 294 ALA A O 1
ATOM 2256 N N . PHE A 1 295 ? -14.505 10.825 -7.924 1.00 41.69 295 PHE A N 1
ATOM 2257 C CA . PHE A 1 295 ? -14.541 11.312 -6.541 1.00 41.69 295 PHE A CA 1
ATOM 2258 C C . PHE A 1 295 ? -14.340 12.839 -6.604 1.00 41.69 295 PHE A C 1
ATOM 2260 O O . PHE A 1 295 ? -13.358 13.270 -7.214 1.00 41.69 295 PHE A O 1
ATOM 2267 N N . PRO A 1 296 ? -15.252 13.671 -6.067 1.00 52.88 296 PRO A N 1
ATOM 2268 C CA . PRO A 1 296 ? -15.123 15.123 -6.140 1.00 52.88 296 PRO A CA 1
ATOM 2269 C C . PRO A 1 296 ? -14.132 15.646 -5.091 1.00 52.88 296 PRO A C 1
ATOM 2271 O O . PRO A 1 296 ? -14.234 15.339 -3.905 1.00 52.88 296 PRO A O 1
ATOM 2274 N N . SER A 1 297 ? -13.177 16.471 -5.518 1.00 60.84 297 SER A N 1
ATOM 2275 C CA . SER A 1 297 ? -12.228 17.140 -4.626 1.00 60.84 297 SER A CA 1
ATOM 2276 C C . SER A 1 297 ? -12.781 18.490 -4.163 1.00 60.84 297 SER A C 1
ATOM 2278 O O . SER A 1 297 ? -12.697 19.476 -4.900 1.00 60.84 297 SER A O 1
ATOM 2280 N N . THR A 1 298 ? -13.337 18.575 -2.951 1.00 55.00 298 THR A N 1
ATOM 2281 C CA . THR A 1 298 ? -13.694 19.877 -2.356 1.00 55.00 298 THR A CA 1
ATOM 2282 C C . THR A 1 298 ? -13.658 19.854 -0.826 1.00 55.00 298 THR A C 1
ATOM 2284 O O . THR A 1 298 ? -14.655 19.579 -0.170 1.00 55.00 298 THR A O 1
ATOM 2287 N N . ILE A 1 299 ? -12.506 20.210 -0.255 1.00 51.34 299 ILE A N 1
ATOM 2288 C CA . ILE A 1 299 ? -12.415 20.761 1.103 1.00 51.34 299 ILE A CA 1
ATOM 2289 C C . ILE A 1 299 ? -11.661 22.085 0.967 1.00 51.34 299 ILE A C 1
ATOM 2291 O O . ILE A 1 299 ? -10.489 22.102 0.590 1.00 51.34 299 ILE A O 1
ATOM 2295 N N . ARG A 1 300 ? -12.361 23.197 1.207 1.00 50.09 300 ARG A N 1
ATOM 2296 C CA . ARG A 1 300 ? -11.740 24.514 1.399 1.00 50.09 300 ARG A CA 1
ATOM 2297 C C . ARG A 1 300 ? -11.273 24.644 2.852 1.00 50.09 300 ARG A C 1
ATOM 2299 O O . ARG A 1 300 ? -11.800 23.966 3.731 1.00 50.09 300 ARG A O 1
ATOM 2306 N N . ARG A 1 301 ? -10.286 25.514 3.061 1.00 61.22 301 ARG A N 1
ATOM 2307 C CA . ARG A 1 301 ? -10.057 26.167 4.356 1.00 61.22 301 ARG A CA 1
ATOM 2308 C C . ARG A 1 301 ? -11.026 27.337 4.502 1.00 61.22 301 ARG A C 1
ATOM 2310 O O . ARG A 1 301 ? -11.399 27.876 3.433 1.00 61.22 301 ARG A O 1
#

Radius of gyration: 41.77 Å; chains: 1; bounding box: 80×90×119 Å

pLDDT: mean 72.4, std 17.94, range [34.03, 92.56]

Sequence (301 aa):
MMQLEKWCDLPLRAEGIAFAAIAALPLSLLCGAGYFIATRVSAADARVNHSFQVLQEVQRLETGESHASAQLHAFLLTRQENFADSLRHSIAAWDSSRRKLLLLAGDDPAQMQTLWQAAGMQRSRVEHISSLMARFRAESIATPQLQSALLAAEEERLRMESFIGALQQHEGRLLKVRLQQAKRLRSALQATAALGIFSGLGAGVLLWILFEAGIASRLLRVRDNLAKLPSGVPVERPQRPATKSAPSAKRCSAPPTHSATRPACSRAPPMASLSATPLADTYSSTRPTRNWRAFPSTIRR